Protein AF-A0A0R2L0I2-F1 (afdb_monomer)

pLDDT: mean 95.42, std 6.29, range [49.16, 98.88]

Structure (mmCIF, N/CA/C/O backbone):
data_AF-A0A0R2L0I2-F1
#
_entry.id   AF-A0A0R2L0I2-F1
#
loop_
_atom_site.group_PDB
_atom_site.id
_atom_site.type_symbol
_atom_site.label_atom_id
_atom_site.label_alt_id
_atom_site.label_comp_id
_atom_site.label_asym_id
_atom_site.label_entity_id
_atom_site.label_seq_id
_atom_site.pdbx_PDB_ins_code
_atom_site.Cartn_x
_atom_site.Cartn_y
_atom_site.Cartn_z
_atom_site.occupancy
_atom_site.B_iso_or_equiv
_atom_site.auth_seq_id
_atom_site.auth_comp_id
_atom_site.auth_asym_id
_atom_site.auth_atom_id
_atom_site.pdbx_PDB_model_num
ATOM 1 N N . MET A 1 1 ? -2.459 -14.995 6.634 1.00 93.12 1 MET A N 1
ATOM 2 C CA . MET A 1 1 ? -2.880 -14.394 5.338 1.00 93.12 1 MET A CA 1
ATOM 3 C C . MET A 1 1 ? -2.240 -15.157 4.179 1.00 93.12 1 MET A C 1
ATOM 5 O O . MET A 1 1 ? -1.130 -15.653 4.342 1.00 93.12 1 MET A O 1
ATOM 9 N N . ASP A 1 2 ? -2.901 -15.246 3.022 1.00 97.56 2 ASP A N 1
ATOM 10 C CA . ASP A 1 2 ? -2.367 -15.845 1.788 1.00 97.56 2 ASP A CA 1
ATOM 11 C C . ASP A 1 2 ? -1.425 -14.876 1.051 1.00 97.56 2 ASP A C 1
ATOM 13 O O . ASP A 1 2 ? -1.751 -14.297 0.012 1.00 97.56 2 ASP A O 1
ATOM 17 N N . TRP A 1 3 ? -0.230 -14.683 1.612 1.00 98.00 3 TRP A N 1
ATOM 18 C CA . TRP A 1 3 ? 0.780 -13.776 1.061 1.00 98.00 3 TRP A CA 1
ATOM 19 C C . TRP A 1 3 ? 1.189 -14.125 -0.372 1.00 98.00 3 TRP A C 1
ATOM 21 O O . TRP A 1 3 ? 1.400 -13.232 -1.192 1.00 98.00 3 TRP A O 1
ATOM 31 N N . ALA A 1 4 ? 1.298 -15.420 -0.676 1.00 98.19 4 ALA A N 1
ATOM 32 C CA . ALA A 1 4 ? 1.691 -15.891 -1.998 1.00 98.19 4 ALA A CA 1
ATOM 33 C C . ALA A 1 4 ? 0.597 -15.606 -3.036 1.00 98.19 4 ALA A C 1
ATOM 35 O O . ALA A 1 4 ? 0.904 -15.109 -4.121 1.00 98.19 4 ALA A O 1
ATOM 36 N N . GLY A 1 5 ? -0.670 -15.867 -2.696 1.00 98.50 5 GLY A N 1
ATOM 37 C CA . GLY A 1 5 ? -1.807 -15.544 -3.553 1.00 98.50 5 GLY A CA 1
ATOM 38 C C . GLY A 1 5 ? -1.936 -14.046 -3.807 1.00 98.50 5 GLY A C 1
ATOM 39 O O . GLY A 1 5 ? -2.111 -13.637 -4.956 1.00 98.50 5 GLY A O 1
ATOM 40 N N . MET A 1 6 ? -1.770 -13.219 -2.770 1.00 98.62 6 MET A N 1
ATOM 41 C CA . MET A 1 6 ? -1.819 -11.761 -2.913 1.00 98.62 6 MET A CA 1
ATOM 42 C C 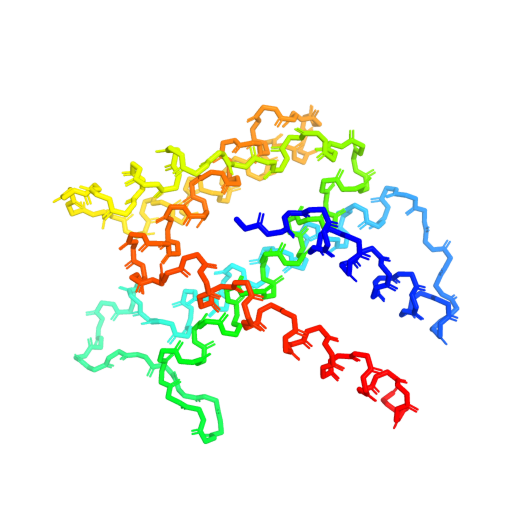. MET A 1 6 ? -0.691 -11.239 -3.812 1.00 98.62 6 MET A C 1
ATOM 44 O O . MET A 1 6 ? -0.958 -10.510 -4.764 1.00 98.62 6 MET A O 1
ATOM 48 N N . LEU A 1 7 ? 0.554 -11.680 -3.586 1.00 98.69 7 LEU A N 1
ATOM 49 C CA . LEU A 1 7 ? 1.699 -11.324 -4.433 1.00 98.69 7 LEU A CA 1
ATOM 50 C C . LEU A 1 7 ? 1.450 -11.696 -5.898 1.00 98.69 7 LEU A C 1
ATOM 52 O O . LEU A 1 7 ? 1.679 -10.898 -6.807 1.00 98.69 7 LEU A O 1
ATOM 56 N N . GLN A 1 8 ? 0.968 -12.917 -6.135 1.00 98.44 8 GLN A N 1
ATOM 57 C CA . GLN A 1 8 ? 0.698 -13.402 -7.481 1.00 98.44 8 GLN A CA 1
ATOM 58 C C . GLN A 1 8 ? -0.401 -12.583 -8.173 1.00 98.44 8 GLN A C 1
ATOM 60 O O . GLN A 1 8 ? -0.310 -12.348 -9.382 1.00 98.44 8 GLN A O 1
ATOM 65 N N . ALA A 1 9 ? -1.416 -12.142 -7.427 1.00 98.19 9 ALA A N 1
ATOM 66 C CA . ALA A 1 9 ? -2.481 -11.284 -7.930 1.00 98.19 9 ALA A CA 1
ATOM 67 C C . ALA A 1 9 ? -1.964 -9.889 -8.326 1.00 98.19 9 ALA A C 1
ATOM 69 O O . ALA A 1 9 ? -2.283 -9.437 -9.427 1.00 98.19 9 ALA A O 1
ATOM 70 N N . SER A 1 10 ? -1.106 -9.260 -7.512 1.00 98.19 10 SER A N 1
ATOM 71 C CA . SER A 1 10 ? -0.457 -7.978 -7.846 1.00 98.19 10 SER A CA 1
ATOM 72 C C . SER A 1 10 ? 0.378 -8.077 -9.122 1.00 98.19 10 SER A C 1
ATOM 74 O O . SER A 1 10 ? 0.252 -7.268 -10.042 1.00 98.19 10 SER A O 1
ATOM 76 N N . VAL A 1 11 ? 1.200 -9.127 -9.229 1.00 98.19 11 VAL A N 1
ATOM 77 C CA . VAL A 1 11 ? 2.064 -9.355 -10.400 1.00 98.19 11 VAL A CA 1
ATOM 78 C C . VAL A 1 11 ? 1.247 -9.611 -11.666 1.00 98.19 11 VAL A C 1
ATOM 80 O O . VAL A 1 11 ? 1.601 -9.125 -12.742 1.00 98.19 11 VAL A O 1
ATOM 83 N N . ASN A 1 12 ? 0.157 -10.374 -11.561 1.00 97.25 12 ASN A N 1
ATOM 84 C CA . ASN A 1 12 ? -0.722 -10.636 -12.698 1.00 97.25 12 ASN A CA 1
ATOM 85 C C . ASN A 1 12 ? -1.439 -9.366 -13.161 1.00 97.25 12 ASN A C 1
ATOM 87 O O . ASN A 1 12 ? -1.505 -9.130 -14.365 1.00 97.25 12 ASN A O 1
ATOM 91 N N . LEU A 1 13 ? -1.927 -8.543 -12.231 1.00 96.00 13 LEU A N 1
ATOM 92 C CA . LEU A 1 13 ? -2.589 -7.285 -12.559 1.00 96.00 13 LEU A CA 1
ATOM 93 C C . LEU A 1 13 ? -1.639 -6.323 -13.291 1.00 96.00 13 LEU A C 1
ATOM 95 O O . LEU A 1 13 ? -1.988 -5.851 -14.373 1.00 96.00 13 LEU A O 1
ATOM 99 N N . ASP A 1 14 ? -0.428 -6.093 -12.768 1.00 96.88 14 ASP A N 1
ATOM 100 C CA . ASP A 1 14 ? 0.583 -5.247 -13.430 1.00 96.88 14 ASP A CA 1
ATOM 101 C C . ASP A 1 14 ? 0.931 -5.773 -14.832 1.00 96.88 14 ASP A C 1
ATOM 103 O O . ASP A 1 14 ? 0.940 -5.013 -15.804 1.00 96.88 14 ASP A O 1
ATOM 107 N N . ARG A 1 15 ? 1.150 -7.089 -14.972 1.00 95.69 15 ARG A N 1
ATOM 108 C CA . ARG A 1 15 ? 1.428 -7.713 -16.275 1.00 95.69 15 ARG A CA 1
ATOM 109 C C . ARG A 1 15 ? 0.289 -7.471 -17.265 1.00 95.69 15 ARG A C 1
ATOM 111 O O . ARG A 1 15 ? 0.548 -7.085 -18.405 1.00 95.69 15 ARG A O 1
ATOM 118 N N . ASP A 1 16 ? -0.952 -7.711 -16.854 1.00 94.44 16 ASP A N 1
ATOM 119 C CA . ASP A 1 16 ? -2.117 -7.607 -17.730 1.00 94.44 16 ASP A CA 1
ATOM 120 C C . ASP A 1 16 ? -2.354 -6.150 -18.174 1.00 94.44 16 ASP A C 1
ATOM 122 O O . ASP A 1 16 ? -2.624 -5.905 -19.353 1.00 94.44 16 ASP A O 1
ATOM 126 N N . ILE A 1 17 ? -2.167 -5.175 -17.273 1.00 93.31 17 ILE A N 1
ATOM 127 C CA . ILE A 1 17 ? -2.206 -3.735 -17.588 1.00 93.31 17 ILE A CA 1
ATOM 128 C C . ILE A 1 17 ? -1.132 -3.385 -18.621 1.00 93.31 17 ILE A C 1
ATOM 130 O O . ILE A 1 17 ? -1.428 -2.759 -19.641 1.00 93.31 17 ILE A O 1
ATOM 134 N N . ARG A 1 18 ? 0.114 -3.816 -18.398 1.00 94.62 18 ARG A N 1
ATOM 135 C CA . ARG A 1 18 ? 1.228 -3.505 -19.305 1.00 94.62 18 ARG A CA 1
ATOM 136 C C . ARG A 1 18 ? 1.027 -4.088 -20.696 1.00 94.62 18 ARG A C 1
ATOM 138 O O . ARG A 1 18 ? 1.266 -3.385 -21.674 1.00 94.62 18 ARG A O 1
ATOM 145 N N . ILE A 1 19 ? 0.534 -5.325 -20.792 1.00 93.44 19 ILE A N 1
ATOM 146 C CA . ILE A 1 19 ? 0.189 -5.950 -22.076 1.00 93.44 19 ILE A CA 1
ATOM 147 C C . ILE A 1 19 ? -0.918 -5.155 -22.774 1.00 93.44 19 ILE A C 1
ATOM 149 O O . ILE A 1 19 ? -0.770 -4.804 -23.943 1.00 93.44 19 ILE A O 1
ATOM 153 N N . LYS A 1 20 ? -2.010 -4.838 -22.066 1.00 91.38 20 LYS A N 1
ATOM 154 C CA . LYS A 1 20 ? -3.156 -4.120 -22.643 1.00 91.38 20 LYS A CA 1
ATOM 155 C C . LYS A 1 20 ? -2.767 -2.739 -23.177 1.00 91.38 20 LYS A C 1
ATOM 157 O O . LYS A 1 20 ? -3.216 -2.355 -24.253 1.00 91.38 20 LYS A O 1
ATOM 162 N N . HIS A 1 21 ? -1.928 -2.011 -22.446 1.00 92.19 21 HIS A N 1
ATOM 163 C CA . HIS A 1 21 ? -1.499 -0.660 -22.812 1.00 92.19 21 HIS A CA 1
ATOM 164 C C . HIS A 1 21 ? -0.198 -0.623 -23.636 1.00 92.19 21 HIS A C 1
ATOM 166 O O . HIS A 1 21 ? 0.309 0.461 -23.913 1.00 92.19 21 HIS A O 1
ATOM 172 N N . ASN A 1 22 ? 0.333 -1.781 -24.055 1.00 94.00 22 ASN A N 1
ATOM 173 C CA . ASN A 1 22 ? 1.587 -1.912 -24.810 1.00 94.00 22 ASN A CA 1
ATOM 174 C C . ASN A 1 22 ? 2.771 -1.156 -24.162 1.00 94.00 22 ASN A C 1
ATOM 176 O O . ASN A 1 22 ? 3.543 -0.460 -24.829 1.00 94.00 22 ASN A O 1
ATOM 180 N N . LEU A 1 23 ? 2.885 -1.271 -22.839 1.00 95.12 23 LEU A N 1
ATOM 181 C CA . LEU A 1 23 ? 3.915 -0.610 -22.043 1.00 95.12 23 LEU A CA 1
ATOM 182 C C . LEU A 1 23 ? 5.200 -1.441 -22.058 1.00 95.12 23 LEU A C 1
ATOM 184 O O . LEU A 1 23 ? 5.219 -2.574 -21.582 1.00 95.12 23 LEU A O 1
ATOM 188 N N . ASN A 1 24 ? 6.282 -0.856 -22.575 1.00 93.62 24 ASN A N 1
ATOM 189 C CA . ASN A 1 24 ? 7.586 -1.512 -22.744 1.00 93.62 24 ASN A CA 1
ATOM 190 C C . ASN A 1 24 ? 8.694 -0.842 -21.908 1.00 93.62 24 ASN A C 1
ATOM 192 O O . ASN A 1 24 ? 9.859 -0.830 -22.301 1.00 93.62 24 ASN A O 1
ATOM 196 N N . ASN A 1 25 ? 8.318 -0.247 -20.773 1.00 95.50 25 ASN A N 1
ATOM 197 C CA . ASN A 1 25 ? 9.223 0.432 -19.845 1.00 95.50 25 ASN A CA 1
ATOM 198 C C . ASN A 1 25 ? 10.304 -0.517 -19.299 1.00 95.50 25 ASN A C 1
ATOM 200 O O . ASN A 1 25 ? 10.064 -1.717 -19.114 1.00 95.50 25 ASN A O 1
ATOM 204 N N . SER A 1 26 ? 11.489 0.027 -19.009 1.00 97.50 26 SER A N 1
ATOM 205 C CA . SER A 1 26 ? 12.589 -0.744 -18.424 1.00 97.50 26 SER A CA 1
ATOM 206 C C . SER A 1 26 ? 12.257 -1.197 -16.995 1.00 97.50 26 SER A C 1
ATOM 208 O O . SER A 1 26 ? 11.375 -0.639 -16.350 1.00 97.50 26 SER A O 1
ATOM 210 N N . LEU A 1 27 ? 12.962 -2.200 -16.454 1.00 96.88 27 LEU A N 1
ATOM 211 C CA . LEU A 1 27 ? 12.747 -2.625 -15.060 1.00 96.88 27 LEU A CA 1
ATOM 212 C C . LEU A 1 27 ? 12.946 -1.468 -14.063 1.00 96.88 27 LEU A C 1
ATOM 214 O O . LEU A 1 27 ? 12.204 -1.376 -13.090 1.00 96.88 27 LEU A O 1
ATOM 218 N N . GLU A 1 28 ? 13.914 -0.589 -14.320 1.00 96.75 28 GLU A N 1
ATOM 219 C CA . GLU A 1 28 ? 14.181 0.584 -13.487 1.00 96.75 28 GLU A CA 1
ATOM 220 C C . GLU A 1 28 ? 12.987 1.547 -13.480 1.00 96.75 28 GLU A C 1
ATOM 222 O O . GLU A 1 28 ? 12.507 1.909 -12.406 1.00 96.75 28 GLU A O 1
ATOM 227 N N . ASP A 1 29 ? 12.437 1.863 -14.656 1.00 97.81 29 ASP A N 1
ATOM 228 C CA . ASP A 1 29 ? 11.238 2.702 -14.778 1.00 97.81 29 ASP A CA 1
ATOM 229 C C . ASP A 1 29 ? 10.054 2.082 -14.027 1.00 97.81 29 ASP A C 1
ATOM 231 O O . ASP A 1 29 ? 9.346 2.765 -13.295 1.00 97.81 29 ASP A O 1
ATOM 235 N N . ARG A 1 30 ? 9.867 0.761 -14.139 1.00 98.00 30 ARG A N 1
ATOM 236 C CA . ARG A 1 30 ? 8.783 0.038 -13.452 1.00 98.00 30 ARG A CA 1
ATOM 237 C C . ARG A 1 30 ? 8.901 0.117 -11.935 1.00 98.00 30 ARG A C 1
ATOM 239 O O . ARG A 1 30 ? 7.891 0.238 -11.247 1.00 98.00 30 ARG A O 1
ATOM 246 N N . ILE A 1 31 ? 10.124 0.028 -11.411 1.00 98.31 31 ILE A N 1
ATOM 247 C CA . ILE A 1 31 ? 10.387 0.183 -9.977 1.00 98.31 31 ILE A CA 1
ATOM 248 C C . ILE A 1 31 ? 10.054 1.614 -9.541 1.00 98.31 31 ILE A C 1
ATOM 250 O O . ILE A 1 31 ? 9.391 1.791 -8.520 1.00 98.31 31 ILE A O 1
ATOM 254 N N . GLN A 1 32 ? 10.459 2.625 -10.315 1.00 98.12 32 GLN A N 1
ATOM 255 C CA . GLN A 1 32 ? 10.146 4.029 -10.028 1.00 98.12 32 GLN A CA 1
ATOM 256 C C . GLN A 1 32 ? 8.638 4.300 -10.052 1.00 98.12 32 GLN A C 1
ATOM 258 O O . GLN A 1 32 ? 8.108 4.876 -9.103 1.00 98.12 32 GLN A O 1
ATOM 263 N N . GLU A 1 33 ? 7.945 3.834 -11.093 1.00 98.25 33 GLU A N 1
ATOM 264 C CA . GLU A 1 33 ? 6.486 3.893 -11.225 1.00 98.25 33 GLU A CA 1
ATOM 265 C C . GLU A 1 33 ? 5.803 3.296 -9.985 1.00 98.25 33 GLU A C 1
ATOM 267 O O . GLU A 1 33 ? 4.968 3.955 -9.370 1.00 98.25 33 GLU A O 1
ATOM 272 N N . ALA A 1 34 ? 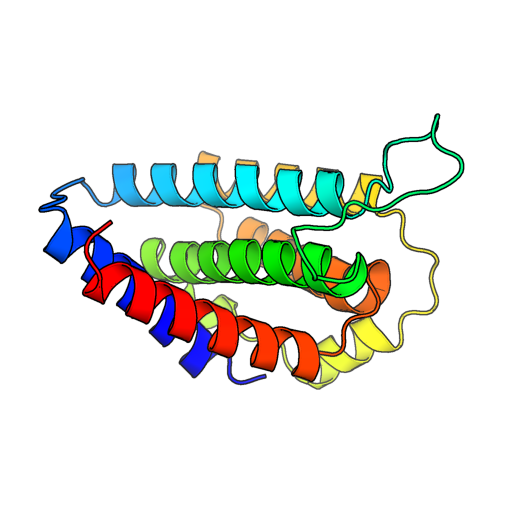6.212 2.097 -9.556 1.00 98.50 34 ALA A N 1
ATOM 273 C CA . ALA A 1 34 ? 5.627 1.423 -8.398 1.00 98.50 34 ALA A CA 1
ATOM 274 C C . ALA A 1 34 ? 5.902 2.146 -7.064 1.00 98.50 34 ALA A C 1
ATOM 276 O O . ALA A 1 34 ? 5.014 2.205 -6.214 1.00 98.50 34 ALA A O 1
ATOM 277 N N . TYR A 1 35 ? 7.090 2.734 -6.871 1.00 98.56 35 TYR A N 1
ATOM 278 C CA . TYR A 1 35 ? 7.373 3.557 -5.686 1.00 98.56 35 TYR A CA 1
ATOM 279 C C . TYR A 1 35 ? 6.529 4.837 -5.657 1.00 98.56 35 TYR A C 1
ATOM 281 O O . TYR A 1 35 ? 6.051 5.213 -4.588 1.00 98.56 35 TYR A O 1
ATOM 289 N N . ILE A 1 36 ? 6.325 5.495 -6.806 1.00 98.44 36 ILE A N 1
ATOM 290 C CA . ILE A 1 36 ? 5.461 6.681 -6.909 1.00 98.44 36 ILE A CA 1
ATOM 291 C C . ILE A 1 36 ? 4.012 6.306 -6.605 1.00 98.44 36 ILE A C 1
ATOM 293 O O . ILE A 1 36 ? 3.369 6.980 -5.804 1.00 98.44 36 ILE A O 1
ATOM 297 N N . SER A 1 37 ? 3.508 5.225 -7.201 1.00 98.50 37 SER A N 1
ATOM 298 C CA . SER A 1 37 ? 2.157 4.741 -6.926 1.00 98.50 37 SER A CA 1
ATOM 299 C C . SER A 1 37 ? 1.973 4.422 -5.444 1.00 98.50 37 SER A C 1
ATOM 301 O O . SER A 1 37 ? 1.039 4.930 -4.833 1.00 98.50 37 SER A O 1
ATOM 303 N N . LEU A 1 38 ? 2.910 3.696 -4.824 1.00 98.75 38 LEU A N 1
ATOM 304 C CA . LEU A 1 38 ? 2.858 3.431 -3.386 1.00 98.75 38 LEU A CA 1
ATOM 305 C C . LEU A 1 38 ? 2.841 4.722 -2.550 1.00 98.75 38 LEU A C 1
ATOM 307 O O . LEU A 1 38 ? 2.110 4.809 -1.564 1.00 98.75 38 LEU A O 1
ATOM 311 N N . ASP A 1 39 ? 3.629 5.731 -2.926 1.00 98.62 39 ASP A N 1
ATOM 312 C CA . ASP A 1 39 ? 3.649 7.022 -2.234 1.00 98.62 39 ASP A CA 1
ATOM 313 C C . ASP A 1 39 ? 2.285 7.723 -2.250 1.00 98.62 39 ASP A C 1
ATOM 315 O O . ASP A 1 39 ? 1.837 8.248 -1.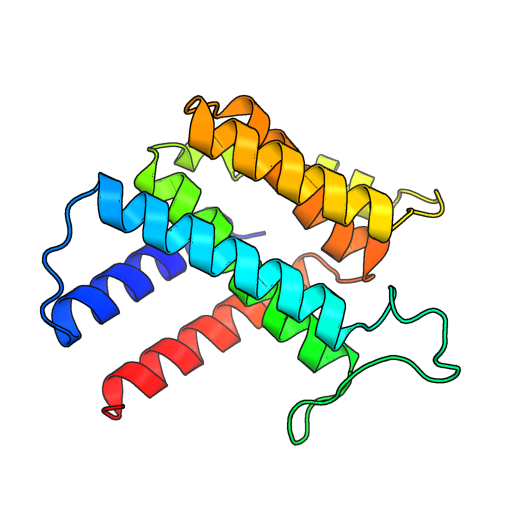223 1.00 98.62 39 ASP A O 1
ATOM 319 N N . VAL A 1 40 ? 1.635 7.705 -3.417 1.00 98.56 40 VAL A N 1
ATOM 320 C CA . VAL A 1 40 ? 0.307 8.283 -3.636 1.00 98.56 40 VAL A CA 1
ATOM 321 C C . VAL A 1 40 ? -0.741 7.529 -2.825 1.00 98.56 40 VAL A C 1
ATOM 323 O O . VAL A 1 40 ? -1.471 8.167 -2.069 1.00 98.56 40 VAL A O 1
ATOM 326 N N . GLU A 1 41 ? -0.762 6.196 -2.878 1.00 98.44 41 GLU A N 1
ATOM 327 C CA . GLU A 1 41 ? -1.743 5.404 -2.124 1.00 98.44 41 GLU A CA 1
ATOM 328 C C . GLU A 1 41 ? -1.581 5.574 -0.608 1.00 98.44 41 GLU A C 1
ATOM 330 O O . GLU A 1 41 ? -2.557 5.730 0.127 1.00 98.44 41 GLU A O 1
ATOM 335 N N . LEU A 1 42 ? -0.342 5.663 -0.108 1.00 98.56 42 LEU A N 1
ATOM 336 C CA . LEU A 1 42 ? -0.091 5.997 1.298 1.00 98.56 42 LEU A CA 1
ATOM 337 C C . LEU A 1 42 ? -0.685 7.361 1.679 1.00 98.56 42 LEU A C 1
ATOM 339 O O . LEU A 1 42 ? -1.244 7.516 2.772 1.00 98.56 42 LEU A O 1
ATOM 343 N N . ALA A 1 43 ? -0.560 8.358 0.801 1.00 98.25 43 ALA A N 1
ATOM 344 C CA . ALA A 1 43 ? -1.152 9.671 1.017 1.00 98.25 43 ALA A CA 1
ATOM 345 C C . ALA A 1 43 ? -2.689 9.625 0.957 1.00 98.25 43 ALA A C 1
ATOM 347 O O . ALA A 1 43 ? -3.336 10.311 1.757 1.00 98.25 43 ALA A O 1
ATOM 348 N N . GLU A 1 44 ? -3.275 8.799 0.088 1.00 98.19 44 GLU A N 1
ATOM 349 C CA . GLU A 1 44 ? -4.726 8.614 0.010 1.00 98.19 44 GLU A CA 1
ATOM 350 C C . GLU A 1 44 ? -5.293 7.946 1.262 1.00 98.19 44 GLU A C 1
ATOM 352 O O . GLU A 1 44 ? -6.285 8.435 1.800 1.00 98.19 44 GLU A O 1
ATOM 357 N N . ILE A 1 45 ? -4.609 6.961 1.855 1.00 98.12 45 ILE A N 1
ATOM 358 C CA . ILE A 1 45 ? -4.998 6.396 3.163 1.00 98.12 45 ILE A CA 1
ATOM 359 C C . ILE A 1 45 ? -5.085 7.501 4.226 1.00 98.12 45 ILE A C 1
ATOM 361 O O . ILE A 1 45 ? -6.086 7.622 4.943 1.00 98.12 45 ILE A O 1
ATOM 365 N N . ALA A 1 46 ? -4.053 8.348 4.321 1.00 97.38 46 ALA A N 1
ATOM 366 C CA . ALA A 1 46 ? -4.024 9.461 5.270 1.00 97.38 46 ALA A CA 1
ATOM 367 C C . ALA A 1 46 ? -5.135 10.482 5.001 1.00 97.38 46 ALA A C 1
ATOM 369 O O . ALA A 1 46 ? -5.761 11.007 5.929 1.00 97.38 46 ALA A O 1
ATOM 370 N N . ASN A 1 47 ? -5.394 10.770 3.729 1.00 97.12 47 ASN A N 1
ATOM 371 C CA . ASN A 1 47 ? -6.407 11.712 3.282 1.00 97.12 47 ASN A CA 1
ATOM 372 C C . ASN A 1 47 ? -7.837 11.192 3.469 1.00 97.12 47 ASN A C 1
ATOM 374 O O . ASN A 1 47 ? -8.722 11.992 3.780 1.00 97.12 47 ASN A O 1
ATOM 378 N N . ALA A 1 48 ? -8.055 9.889 3.305 1.00 96.44 48 ALA A N 1
ATOM 379 C CA . ALA A 1 48 ? -9.326 9.216 3.513 1.00 96.44 48 ALA A CA 1
ATOM 380 C C . ALA A 1 48 ? -9.649 9.106 5.005 1.00 96.44 48 ALA A C 1
ATOM 382 O O . ALA A 1 48 ? -10.765 9.416 5.413 1.00 96.44 48 ALA A O 1
ATOM 383 N N . ALA A 1 49 ? -8.671 8.750 5.841 1.00 95.94 49 ALA A N 1
ATOM 384 C CA . ALA A 1 49 ? -8.866 8.636 7.286 1.00 95.94 49 ALA A CA 1
ATOM 385 C C . ALA A 1 49 ? -8.872 10.000 8.000 1.00 95.94 49 ALA A C 1
ATOM 387 O O . ALA A 1 49 ? -9.443 10.149 9.080 1.00 95.94 49 ALA A O 1
ATOM 388 N N . GLU A 1 50 ? -8.240 11.011 7.401 1.00 96.06 50 GLU A N 1
ATOM 389 C CA . GLU A 1 50 ? -8.143 12.385 7.902 1.00 96.06 50 GLU A CA 1
ATOM 390 C C . GLU A 1 50 ? -7.526 12.522 9.309 1.00 96.06 50 GLU A C 1
ATOM 392 O O . GLU A 1 50 ? -7.730 13.546 9.967 1.00 96.06 50 GLU A O 1
ATOM 397 N N . TRP A 1 51 ? -6.733 11.548 9.784 1.00 93.94 51 TRP A N 1
ATOM 398 C CA . TRP A 1 51 ? -6.160 11.589 11.143 1.00 93.94 51 TRP A CA 1
ATOM 399 C C . TRP A 1 51 ? -5.228 12.788 11.369 1.00 93.94 51 TRP A C 1
ATOM 401 O O . TRP A 1 51 ? -5.110 13.272 12.495 1.00 93.94 51 TRP A O 1
ATOM 411 N N . PHE A 1 52 ? -4.599 13.296 10.305 1.00 93.12 52 PHE A N 1
ATOM 412 C CA . PHE A 1 52 ? -3.693 14.445 10.357 1.00 93.12 52 PHE A CA 1
ATOM 413 C C . PHE A 1 52 ? -4.417 15.801 10.318 1.00 93.12 52 PHE A C 1
ATOM 415 O O . PHE A 1 52 ? -3.804 16.835 10.585 1.00 93.12 52 PHE A O 1
ATOM 422 N N . LYS A 1 53 ? -5.716 15.838 9.982 1.00 93.19 53 LYS A N 1
ATOM 423 C CA . LYS A 1 53 ? -6.483 17.087 9.844 1.00 93.19 53 LYS A CA 1
ATOM 424 C C . LYS A 1 53 ? -6.925 17.579 11.221 1.00 93.19 53 LYS A C 1
ATOM 426 O O . LYS A 1 53 ? -8.087 17.459 11.609 1.00 93.19 53 LYS A O 1
ATOM 431 N N . VAL A 1 54 ? -5.975 18.138 11.971 1.00 90.50 54 VAL A N 1
ATOM 432 C CA . VAL A 1 54 ? -6.159 18.585 13.366 1.00 90.50 54 VAL A CA 1
ATOM 433 C C . VAL A 1 54 ? -7.234 19.661 13.540 1.00 90.50 54 VAL A C 1
ATOM 435 O O . VAL A 1 54 ? -7.788 19.794 14.624 1.00 90.50 54 VAL A O 1
ATOM 438 N N . TRP A 1 55 ? -7.582 20.374 12.469 1.00 91.88 55 TRP A N 1
ATOM 439 C CA . TRP A 1 55 ? -8.620 21.409 12.440 1.00 91.88 55 TRP A CA 1
ATOM 440 C C . TRP A 1 55 ? -10.047 20.876 12.212 1.00 91.88 55 TRP A C 1
ATOM 442 O O . TRP A 1 55 ? -10.990 21.664 12.201 1.00 91.88 55 TRP A O 1
ATOM 452 N N . LYS A 1 56 ? -10.236 19.566 12.000 1.00 89.12 56 LYS A N 1
ATOM 453 C CA . LYS A 1 56 ? -11.559 18.954 11.802 1.00 89.12 56 LYS A CA 1
ATOM 454 C C . LYS A 1 56 ? -12.067 18.254 13.061 1.00 89.12 56 LYS A C 1
ATOM 456 O O . LYS A 1 56 ? -11.359 17.430 13.639 1.00 89.12 56 LYS A O 1
ATOM 461 N N . THR A 1 57 ? -13.332 18.508 13.404 1.00 82.56 57 THR A N 1
ATOM 462 C CA . THR A 1 57 ? -14.060 17.817 14.485 1.00 82.56 57 THR A CA 1
ATOM 463 C C . THR A 1 57 ? -14.542 16.425 14.065 1.00 82.56 57 THR A C 1
ATOM 465 O O . THR A 1 57 ? -14.385 15.474 14.820 1.00 82.56 57 THR A O 1
ATOM 468 N N . HIS A 1 58 ? -15.082 16.290 12.849 1.00 87.44 58 HIS A N 1
ATOM 469 C CA . HIS A 1 58 ? -15.464 15.005 12.255 1.00 87.44 58 HIS A CA 1
ATOM 470 C C . HIS A 1 58 ? -14.482 14.665 11.141 1.00 87.44 58 HIS A C 1
ATOM 472 O O . HIS A 1 58 ? -14.247 15.480 10.245 1.00 87.44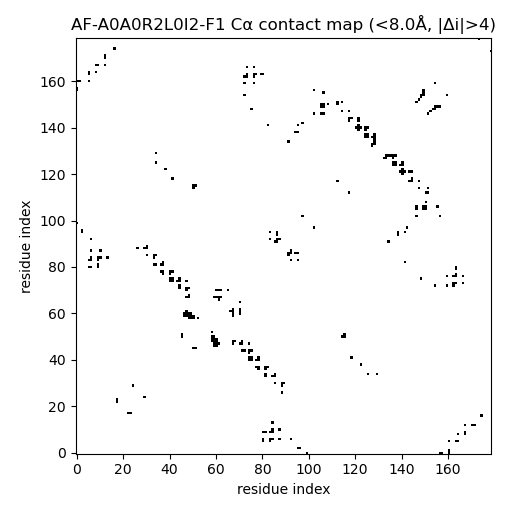 58 HIS A O 1
ATOM 478 N N . ARG A 1 59 ? -13.891 13.477 11.228 1.00 89.75 59 ARG A N 1
ATOM 479 C CA . ARG A 1 59 ? -12.838 13.007 10.330 1.00 89.75 59 ARG A CA 1
ATOM 480 C C . ARG A 1 59 ? -13.331 11.819 9.527 1.00 89.75 59 ARG A C 1
ATOM 482 O O . ARG A 1 59 ? -14.135 11.029 10.021 1.00 89.75 59 ARG A O 1
ATOM 489 N N . GLY A 1 60 ? -12.806 11.704 8.317 1.00 90.06 60 GLY A N 1
ATOM 490 C CA . GLY A 1 60 ? -13.070 10.584 7.434 1.00 90.06 60 GLY A CA 1
ATOM 491 C C . GLY A 1 60 ? -13.803 11.015 6.176 1.00 90.06 60 GLY A C 1
ATOM 492 O O . GLY A 1 60 ? -14.858 11.648 6.246 1.00 90.06 60 GLY A O 1
ATOM 493 N N . LYS A 1 61 ? -13.257 10.647 5.022 1.00 90.69 61 LYS A N 1
ATOM 494 C CA . LYS A 1 61 ? -13.937 10.772 3.735 1.00 90.69 61 LYS A CA 1
ATOM 495 C C . LYS A 1 61 ? -14.717 9.504 3.429 1.00 90.69 61 LYS A C 1
ATOM 497 O O . LYS A 1 61 ? -14.361 8.416 3.871 1.00 90.69 61 LYS A O 1
ATOM 502 N N . ARG A 1 62 ? -15.784 9.676 2.660 1.00 90.62 62 ARG A N 1
ATOM 503 C CA . ARG A 1 62 ? -16.522 8.589 2.025 1.00 90.62 62 ARG A CA 1
ATOM 504 C C . ARG A 1 62 ? -16.298 8.686 0.527 1.00 90.62 62 ARG A C 1
ATOM 506 O O . ARG A 1 62 ? -16.319 9.801 0.003 1.00 90.62 62 ARG A O 1
ATOM 513 N N . ASP A 1 63 ? -16.111 7.548 -0.118 1.00 87.31 63 ASP A N 1
ATOM 514 C CA . ASP A 1 63 ? -16.158 7.432 -1.570 1.00 87.31 63 ASP A CA 1
ATOM 515 C C . ASP A 1 63 ? -17.476 6.770 -1.993 1.00 87.31 63 ASP A C 1
ATOM 517 O O . ASP A 1 63 ? -17.768 5.635 -1.611 1.00 87.31 63 ASP A O 1
ATOM 521 N N . GLY A 1 64 ? -18.306 7.512 -2.728 1.00 90.31 64 GLY A N 1
ATOM 522 C CA . GLY A 1 64 ? -19.653 7.086 -3.110 1.00 90.31 6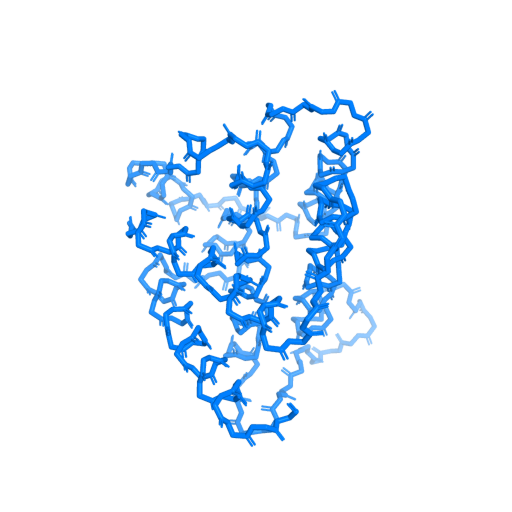4 GLY A CA 1
ATOM 523 C C . GLY A 1 64 ? -20.478 6.579 -1.921 1.00 90.31 64 GLY A C 1
ATOM 524 O O . GLY A 1 64 ? -20.672 7.285 -0.928 1.00 90.31 64 GLY A O 1
ATOM 525 N N . ASP A 1 65 ? -20.946 5.335 -2.034 1.00 91.62 65 ASP A N 1
ATOM 526 C CA . ASP A 1 65 ? -21.779 4.663 -1.030 1.00 91.62 65 ASP A CA 1
ATOM 527 C C . ASP A 1 65 ? -20.970 3.982 0.091 1.00 91.62 65 ASP A C 1
ATOM 529 O O . ASP A 1 65 ? -21.546 3.421 1.028 1.00 91.62 65 ASP A O 1
ATOM 533 N N . LEU A 1 66 ? -19.635 4.016 0.027 1.00 93.12 66 LEU A N 1
ATOM 534 C CA . LEU A 1 66 ? -18.783 3.371 1.019 1.00 93.12 66 LEU A CA 1
ATOM 535 C C . LEU A 1 66 ? -18.788 4.135 2.346 1.00 93.12 66 LEU A C 1
ATOM 537 O O . LEU A 1 66 ? -18.762 5.368 2.417 1.00 93.12 66 LEU A O 1
ATOM 541 N N . SER A 1 67 ? -18.747 3.386 3.448 1.00 95.75 67 SER A N 1
ATOM 542 C CA . SER A 1 67 ? -18.425 3.969 4.751 1.00 95.75 67 SER A CA 1
ATOM 543 C C . SER A 1 67 ? -16.991 4.515 4.767 1.00 95.75 67 SER A C 1
ATOM 545 O O . SER A 1 67 ? -16.150 4.131 3.952 1.00 95.75 67 SER A O 1
ATOM 547 N N . VAL A 1 68 ? -16.673 5.371 5.745 1.00 95.50 68 VAL A N 1
ATOM 548 C CA . VAL A 1 68 ? -15.297 5.867 5.946 1.00 95.50 68 VAL A CA 1
ATOM 549 C C . VAL A 1 68 ? -14.322 4.703 6.113 1.00 95.50 68 VAL A C 1
ATOM 551 O O . VAL A 1 68 ? -13.268 4.687 5.490 1.00 95.50 68 VAL A O 1
ATOM 554 N N . ARG A 1 69 ? -14.692 3.698 6.917 1.00 97.00 69 ARG A N 1
ATOM 555 C CA . ARG A 1 69 ? -13.863 2.510 7.143 1.00 97.00 69 ARG A CA 1
ATOM 556 C C . ARG A 1 69 ? -13.602 1.753 5.842 1.00 97.00 69 ARG A C 1
ATOM 558 O O . ARG A 1 69 ? -12.464 1.424 5.559 1.00 97.00 69 ARG A O 1
ATOM 565 N N . GLN A 1 70 ? -14.629 1.521 5.030 1.00 97.44 70 GLN A N 1
ATOM 566 C CA . GLN A 1 70 ? -14.456 0.847 3.738 1.00 97.44 70 GLN A CA 1
ATOM 567 C C . GLN A 1 70 ? -13.626 1.680 2.756 1.00 97.44 70 GLN A C 1
ATOM 569 O O . GLN A 1 70 ? -12.797 1.126 2.049 1.00 97.44 70 GLN A O 1
ATOM 574 N N . THR A 1 71 ? -13.807 3.003 2.749 1.00 97.44 71 THR A N 1
ATOM 575 C CA . THR A 1 71 ? -13.013 3.915 1.911 1.00 97.44 71 THR A CA 1
ATOM 576 C C . THR A 1 71 ? -11.533 3.820 2.284 1.00 97.44 71 THR A C 1
ATOM 578 O O . THR A 1 71 ? -10.694 3.570 1.431 1.00 97.44 71 THR A O 1
ATOM 581 N N . VAL A 1 72 ? -11.209 3.919 3.576 1.00 98.31 72 VAL A N 1
ATOM 582 C CA . VAL A 1 72 ? -9.826 3.799 4.061 1.00 98.31 72 VAL A CA 1
ATOM 583 C C . VAL A 1 72 ? -9.252 2.404 3.801 1.00 98.31 72 VAL A C 1
ATOM 585 O O . VAL A 1 72 ? -8.082 2.299 3.449 1.00 98.31 72 VAL A O 1
ATOM 588 N N . LEU A 1 73 ? -10.042 1.338 3.973 1.00 98.56 73 LEU A N 1
ATOM 589 C CA . LEU A 1 73 ? -9.599 -0.030 3.692 1.00 98.56 73 LEU A CA 1
ATOM 590 C C . LEU A 1 73 ? -9.283 -0.224 2.207 1.00 98.56 73 LEU A C 1
ATOM 592 O O . LEU A 1 73 ? -8.289 -0.865 1.884 1.00 98.56 73 LEU A O 1
ATOM 596 N N . ASN A 1 74 ? -10.084 0.366 1.319 1.00 97.38 74 ASN A N 1
ATOM 597 C CA . ASN A 1 74 ? -9.831 0.337 -0.115 1.00 97.38 74 ASN A CA 1
ATOM 598 C C . ASN A 1 74 ? -8.476 0.964 -0.459 1.00 97.38 74 ASN A C 1
ATOM 600 O O . ASN A 1 74 ? -7.712 0.332 -1.185 1.00 97.38 74 ASN A O 1
ATOM 604 N N . GLU A 1 75 ? -8.155 2.147 0.069 1.00 98.19 75 GLU A N 1
ATOM 605 C CA . GLU A 1 75 ? -6.837 2.761 -0.187 1.00 98.19 75 GLU A CA 1
ATOM 606 C C . GLU A 1 75 ? -5.711 1.969 0.483 1.00 98.19 75 GLU A C 1
ATOM 608 O O . GLU A 1 75 ? -4.609 1.846 -0.048 1.00 98.19 75 GLU A O 1
ATOM 613 N N . PHE A 1 76 ? -5.993 1.361 1.641 1.00 98.75 76 PHE A N 1
ATOM 614 C CA . PHE A 1 76 ? -5.026 0.514 2.329 1.00 98.75 76 PHE A CA 1
ATOM 615 C C . PHE A 1 76 ? -4.620 -0.686 1.473 1.00 98.75 76 PHE A C 1
ATOM 617 O O . PHE A 1 76 ? -3.428 -0.954 1.337 1.00 98.75 76 PHE A O 1
ATOM 624 N N . VAL A 1 77 ? -5.580 -1.383 0.860 1.00 98.62 77 VAL A N 1
ATOM 625 C CA . VAL A 1 77 ? -5.263 -2.553 0.030 1.00 98.62 77 VAL A CA 1
ATOM 626 C C . VAL A 1 77 ? -4.652 -2.192 -1.330 1.00 98.62 77 VAL A C 1
ATOM 628 O O . VAL A 1 77 ? -3.926 -3.020 -1.874 1.00 98.62 77 VAL A O 1
ATOM 631 N N . ASP A 1 78 ? -4.851 -0.971 -1.844 1.00 98.31 78 ASP A N 1
ATOM 632 C CA . ASP A 1 78 ? -4.104 -0.480 -3.019 1.00 98.31 78 ASP A CA 1
ATOM 633 C C . ASP A 1 78 ? -2.629 -0.246 -2.677 1.00 98.31 78 ASP A C 1
ATOM 635 O O . ASP A 1 78 ? -1.740 -0.712 -3.390 1.00 98.31 78 ASP A O 1
ATOM 639 N N . ALA A 1 79 ? -2.335 0.375 -1.530 1.00 98.69 79 ALA A N 1
ATOM 640 C CA . ALA A 1 79 ? -0.956 0.459 -1.054 1.00 98.69 79 ALA A CA 1
ATOM 641 C C . ALA A 1 79 ? -0.357 -0.939 -0.802 1.00 98.69 79 ALA A C 1
ATOM 643 O O . ALA A 1 79 ? 0.804 -1.176 -1.140 1.00 98.69 79 ALA A O 1
ATOM 644 N N . THR A 1 80 ? -1.132 -1.890 -0.258 1.00 98.81 80 THR A N 1
ATOM 645 C CA . THR A 1 80 ? -0.700 -3.293 -0.125 1.00 98.81 80 THR A CA 1
ATOM 646 C C . THR A 1 80 ? -0.294 -3.893 -1.475 1.00 98.81 80 THR A C 1
ATOM 648 O O . THR A 1 80 ? 0.753 -4.537 -1.546 1.00 98.81 80 THR A O 1
ATOM 651 N N . ASP A 1 81 ? -1.068 -3.661 -2.539 1.00 98.62 81 ASP A N 1
ATOM 652 C CA . ASP A 1 81 ? -0.759 -4.138 -3.894 1.00 98.62 81 ASP A CA 1
ATOM 653 C C . ASP A 1 81 ? 0.597 -3.624 -4.386 1.00 98.62 81 ASP A C 1
ATOM 655 O O . ASP A 1 81 ? 1.438 -4.408 -4.833 1.00 98.62 81 ASP A O 1
ATOM 659 N N . PHE A 1 82 ? 0.874 -2.330 -4.203 1.00 98.69 82 PHE A N 1
ATOM 660 C CA . PHE A 1 82 ? 2.155 -1.755 -4.613 1.00 98.69 82 PHE A CA 1
ATOM 661 C C . PHE A 1 82 ? 3.337 -2.191 -3.742 1.00 98.69 82 PHE A C 1
ATOM 663 O O . PHE A 1 82 ? 4.436 -2.361 -4.273 1.00 98.69 82 PHE A O 1
ATOM 670 N N . PHE A 1 83 ? 3.144 -2.443 -2.442 1.00 98.81 83 PHE A N 1
ATOM 671 C CA . PHE A 1 83 ? 4.175 -3.091 -1.621 1.00 98.81 83 PHE A CA 1
ATOM 672 C C . PHE A 1 83 ? 4.560 -4.457 -2.208 1.00 98.81 83 PHE A C 1
ATOM 674 O O . PHE A 1 83 ? 5.739 -4.728 -2.445 1.00 98.81 83 PHE A O 1
ATOM 681 N N . LEU A 1 84 ? 3.568 -5.298 -2.506 1.00 98.88 84 LEU A N 1
ATOM 682 C CA . LEU A 1 84 ? 3.788 -6.632 -3.066 1.00 98.88 84 LEU A CA 1
ATOM 683 C C . LEU A 1 84 ? 4.415 -6.572 -4.466 1.00 98.88 84 LEU A C 1
ATOM 685 O O . LEU A 1 84 ? 5.365 -7.306 -4.752 1.00 98.88 84 LEU A O 1
ATOM 689 N N . LEU A 1 85 ? 3.951 -5.660 -5.323 1.00 98.69 85 LEU A N 1
ATOM 690 C CA . LEU A 1 85 ? 4.545 -5.438 -6.639 1.00 98.69 85 LEU A CA 1
ATOM 691 C C . LEU A 1 85 ? 6.016 -5.014 -6.523 1.00 98.69 85 LEU A C 1
ATOM 693 O O . LEU A 1 85 ? 6.861 -5.569 -7.228 1.00 98.69 85 LEU A O 1
ATOM 697 N N . LEU A 1 86 ? 6.346 -4.094 -5.610 1.00 98.75 86 LEU A N 1
ATOM 698 C CA . LEU A 1 86 ? 7.728 -3.681 -5.353 1.00 98.75 86 LEU A CA 1
ATOM 699 C C . LEU A 1 86 ? 8.598 -4.843 -4.881 1.00 98.75 86 LEU A C 1
ATOM 701 O O . LEU A 1 86 ? 9.727 -4.971 -5.364 1.00 98.75 86 LEU A O 1
ATOM 705 N N . ALA A 1 87 ? 8.089 -5.706 -3.996 1.00 98.69 87 ALA A N 1
ATOM 706 C CA . ALA A 1 87 ? 8.814 -6.909 -3.607 1.00 98.69 87 ALA A CA 1
ATOM 707 C C . ALA A 1 87 ? 9.147 -7.774 -4.827 1.00 98.69 87 ALA A C 1
ATOM 709 O O . ALA A 1 87 ? 10.292 -8.195 -4.979 1.00 98.69 87 ALA A O 1
ATOM 710 N N . ASN A 1 88 ? 8.195 -7.975 -5.740 1.00 98.69 88 ASN A N 1
ATOM 711 C CA . ASN A 1 88 ? 8.442 -8.748 -6.952 1.00 98.69 88 ASN A CA 1
ATOM 712 C C . ASN A 1 88 ? 9.453 -8.093 -7.892 1.00 98.69 88 ASN A C 1
ATOM 714 O O . ASN A 1 88 ? 10.396 -8.754 -8.330 1.00 98.69 88 ASN A O 1
ATOM 718 N N . LEU A 1 89 ? 9.295 -6.800 -8.175 1.00 98.44 89 LEU A N 1
ATOM 719 C CA . LEU A 1 89 ? 10.195 -6.074 -9.072 1.00 98.44 89 LEU A CA 1
ATOM 720 C C . LEU A 1 89 ? 11.646 -6.062 -8.564 1.00 98.44 89 LEU A C 1
ATOM 722 O O . LEU A 1 89 ? 12.570 -6.127 -9.371 1.00 98.44 89 LEU A O 1
ATOM 726 N N . ASN A 1 90 ? 11.844 -6.052 -7.243 1.00 98.19 90 ASN A N 1
ATOM 727 C CA . ASN A 1 90 ? 13.166 -6.060 -6.610 1.00 98.19 90 ASN A CA 1
ATOM 728 C C . ASN A 1 90 ? 13.660 -7.465 -6.201 1.00 98.19 90 ASN A C 1
ATOM 730 O O . ASN A 1 90 ? 14.711 -7.583 -5.575 1.00 98.19 90 ASN A O 1
ATOM 734 N N . GLN A 1 91 ? 12.938 -8.539 -6.551 1.00 97.88 91 GLN A N 1
ATOM 735 C CA . GLN A 1 91 ? 13.269 -9.931 -6.186 1.00 97.88 91 GLN A CA 1
ATOM 736 C C . GLN A 1 91 ? 13.281 -10.209 -4.665 1.00 97.88 91 GLN A C 1
ATOM 738 O O . GLN A 1 91 ? 13.994 -11.077 -4.158 1.00 97.88 91 GLN A O 1
ATOM 743 N N . TRP A 1 92 ? 12.439 -9.503 -3.920 1.00 98.38 92 TRP A N 1
ATOM 744 C CA . TRP A 1 92 ? 12.271 -9.579 -2.466 1.00 98.38 92 TRP A CA 1
ATOM 745 C C . TRP A 1 92 ? 11.055 -10.411 -2.031 1.00 98.38 92 TRP A C 1
ATOM 747 O O . TRP A 1 92 ? 10.586 -10.288 -0.905 1.00 98.38 92 TRP A O 1
ATOM 757 N N . ASN A 1 93 ? 10.553 -11.302 -2.889 1.00 97.69 93 ASN A N 1
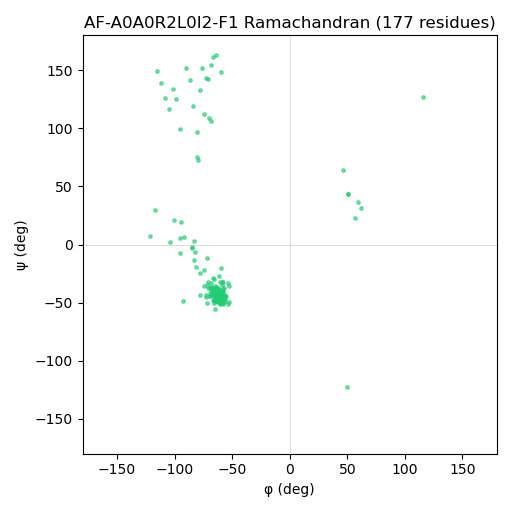ATOM 758 C CA . ASN A 1 93 ? 9.343 -12.105 -2.638 1.00 97.69 93 ASN A CA 1
ATOM 759 C C . ASN A 1 93 ? 9.368 -12.895 -1.323 1.00 97.69 93 ASN A C 1
ATOM 761 O O . ASN A 1 93 ? 8.342 -13.068 -0.683 1.00 97.69 93 ASN A O 1
ATOM 765 N N . HIS A 1 94 ? 10.538 -13.365 -0.893 1.00 96.06 94 HIS A N 1
ATOM 766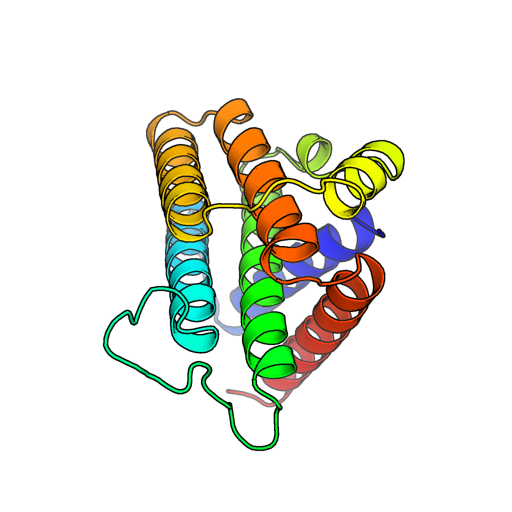 C CA . HIS A 1 94 ? 10.697 -14.114 0.357 1.00 96.06 94 HIS A CA 1
ATOM 767 C C . HIS A 1 94 ? 10.550 -13.244 1.619 1.00 96.06 94 HIS A C 1
ATOM 769 O O . HIS A 1 94 ? 10.460 -13.780 2.718 1.00 96.06 94 HIS A O 1
ATOM 775 N N . LEU A 1 95 ? 10.532 -11.916 1.471 1.00 97.25 95 LEU A N 1
ATOM 776 C CA . LEU A 1 95 ? 10.506 -10.953 2.570 1.00 97.25 95 LEU A CA 1
ATOM 777 C C . LEU A 1 95 ? 9.097 -10.464 2.938 1.00 97.25 95 LEU A C 1
ATOM 779 O O . LEU A 1 95 ? 8.947 -9.742 3.919 1.00 97.25 95 LEU A O 1
ATOM 783 N N . ILE A 1 96 ? 8.067 -10.821 2.164 1.00 97.81 96 ILE A N 1
ATOM 784 C CA . ILE A 1 96 ? 6.696 -10.329 2.395 1.00 97.81 96 ILE A CA 1
ATOM 785 C C . ILE A 1 96 ? 5.953 -11.108 3.486 1.00 97.81 96 ILE A C 1
ATOM 787 O O . ILE A 1 96 ? 4.946 -10.629 4.003 1.00 97.81 96 ILE A O 1
ATOM 791 N N . VAL A 1 97 ? 6.410 -12.322 3.804 1.00 98.06 97 VAL A N 1
ATOM 792 C CA . VAL A 1 97 ? 5.694 -13.232 4.701 1.00 98.06 97 VAL A CA 1
ATOM 793 C C . VAL A 1 97 ? 5.833 -12.747 6.138 1.00 98.06 97 VAL A C 1
ATOM 795 O O . VAL A 1 97 ? 6.906 -12.822 6.731 1.00 98.06 97 VAL A O 1
ATOM 798 N N . ILE A 1 98 ? 4.715 -12.308 6.711 1.00 98.19 98 ILE A N 1
ATOM 799 C CA . ILE A 1 98 ? 4.577 -12.042 8.143 1.00 98.19 98 ILE A CA 1
ATOM 800 C C . ILE A 1 98 ? 3.894 -13.262 8.763 1.00 98.19 98 ILE A C 1
ATOM 802 O O . ILE A 1 98 ? 2.839 -13.687 8.282 1.00 98.19 98 ILE A O 1
ATOM 806 N N . SER A 1 99 ? 4.515 -13.852 9.787 1.00 97.38 99 SER A N 1
ATOM 807 C CA . SER A 1 99 ? 3.967 -15.021 10.478 1.00 97.38 99 SER A CA 1
ATOM 808 C C . SER A 1 99 ? 2.704 -14.664 11.258 1.00 97.38 99 SER A C 1
ATOM 810 O O . SER A 1 99 ? 2.549 -13.531 11.714 1.00 97.38 99 SER A O 1
ATOM 812 N N . ASP A 1 100 ? 1.832 -15.649 11.477 1.00 96.56 100 ASP A N 1
ATOM 813 C CA . ASP A 1 100 ? 0.617 -15.449 12.276 1.00 96.56 100 ASP A CA 1
ATOM 814 C C . ASP A 1 100 ? 0.950 -14.981 13.706 1.00 96.56 100 ASP A C 1
ATOM 816 O O . ASP A 1 100 ? 0.283 -14.096 14.229 1.00 96.56 100 ASP A O 1
ATOM 820 N N . GLU A 1 101 ? 2.056 -15.458 14.294 1.00 97.44 101 GLU A N 1
ATOM 821 C CA . GLU A 1 101 ? 2.545 -14.982 15.598 1.00 97.44 101 GLU A CA 1
ATOM 822 C C . GLU A 1 101 ? 2.861 -13.474 15.590 1.00 97.44 101 GLU A C 1
ATOM 824 O O . GLU A 1 101 ? 2.571 -12.760 16.550 1.00 97.44 101 GLU A O 1
ATOM 829 N N . GLU A 1 102 ? 3.465 -12.966 14.514 1.00 97.81 102 GLU A N 1
ATOM 830 C CA . GLU A 1 102 ? 3.788 -11.544 14.397 1.00 97.81 102 GLU A CA 1
ATOM 831 C C . GLU A 1 102 ? 2.532 -10.702 14.113 1.00 97.81 102 GLU A C 1
ATOM 833 O O . GLU A 1 102 ? 2.379 -9.613 14.671 1.00 97.81 102 GLU A O 1
ATOM 838 N N . LEU A 1 103 ? 1.581 -11.227 13.330 1.00 97.75 103 LEU A N 1
ATOM 839 C CA . LEU A 1 103 ? 0.267 -10.601 13.143 1.00 97.75 103 LEU A CA 1
ATOM 840 C C . LEU A 1 103 ? -0.509 -10.511 14.468 1.00 97.75 103 LEU A C 1
ATOM 842 O O . LEU A 1 103 ? -1.080 -9.461 14.781 1.00 97.75 103 LEU A O 1
ATOM 846 N N . ASP A 1 104 ? -0.466 -11.561 15.290 1.00 97.19 104 ASP A N 1
ATOM 847 C CA . ASP A 1 104 ? -1.055 -11.573 16.630 1.00 97.19 104 ASP A CA 1
ATOM 848 C C . ASP A 1 104 ? -0.380 -10.555 17.557 1.00 97.19 104 ASP A C 1
ATOM 850 O O . ASP A 1 104 ? -1.059 -9.863 18.324 1.00 97.19 104 ASP A O 1
ATOM 854 N N . LYS A 1 105 ? 0.945 -10.376 17.462 1.00 97.50 105 LYS A N 1
ATOM 855 C CA . LYS A 1 105 ? 1.659 -9.303 18.182 1.00 97.50 105 LYS A CA 1
ATOM 856 C C . LYS A 1 105 ? 1.208 -7.914 17.749 1.00 97.50 105 LYS A C 1
ATOM 858 O O . LYS A 1 105 ? 1.079 -7.037 18.598 1.00 97.50 105 LYS A O 1
ATOM 863 N N . PHE A 1 106 ? 0.949 -7.687 16.461 1.00 97.25 106 PHE A N 1
ATOM 864 C CA . PHE A 1 106 ? 0.416 -6.399 16.004 1.00 97.25 106 PHE A CA 1
ATOM 865 C C . PHE A 1 106 ? -0.974 -6.137 16.578 1.00 97.25 106 PHE A C 1
ATOM 867 O O . PHE A 1 106 ? -1.216 -5.056 17.111 1.00 97.25 106 PHE A O 1
ATOM 874 N N . LYS A 1 107 ? -1.862 -7.133 16.515 1.00 94.81 107 LYS A N 1
ATOM 875 C CA . LYS A 1 107 ? -3.240 -7.043 17.012 1.00 94.81 107 LYS A CA 1
ATOM 876 C C . LYS A 1 107 ? -3.313 -6.850 18.528 1.00 94.81 107 LYS A C 1
ATOM 878 O O . LYS A 1 107 ? -4.161 -6.109 19.014 1.00 94.81 107 LYS A O 1
ATOM 883 N N . SER A 1 108 ? -2.440 -7.527 19.271 1.00 94.69 108 SER A N 1
ATOM 884 C CA . SER A 1 108 ? -2.407 -7.489 20.739 1.00 94.69 108 SER A CA 1
ATOM 885 C C . SER A 1 108 ? -1.668 -6.274 21.316 1.00 94.69 108 SER A C 1
ATOM 887 O O . SER A 1 108 ? -1.690 -6.065 22.530 1.00 94.69 108 SER A O 1
ATOM 889 N N . ASP A 1 109 ? -1.026 -5.455 20.477 1.00 92.81 109 ASP A N 1
ATOM 890 C CA . ASP A 1 109 ? -0.291 -4.275 20.923 1.00 92.81 109 ASP A CA 1
ATOM 891 C C . ASP A 1 109 ? -1.231 -3.184 21.461 1.00 92.81 109 ASP A C 1
ATOM 893 O O . ASP A 1 109 ? -1.901 -2.463 20.717 1.00 92.81 109 ASP A O 1
ATOM 897 N N . SER A 1 110 ? -1.239 -3.036 22.786 1.00 91.19 110 SER A N 1
ATOM 898 C CA . SER A 1 110 ? -2.088 -2.093 23.516 1.00 91.19 110 SER A CA 1
ATOM 899 C C . SER A 1 110 ? -1.536 -0.665 23.580 1.00 91.19 110 SER A C 1
ATOM 901 O O . SER A 1 110 ? -2.105 0.179 24.274 1.00 91.19 110 SER A O 1
ATOM 903 N N . ARG A 1 111 ? -0.397 -0.372 22.939 1.00 92.44 111 ARG A N 1
ATOM 904 C CA . ARG A 1 111 ? 0.161 0.987 22.919 1.00 92.44 111 ARG A CA 1
ATOM 905 C C . ARG A 1 111 ? -0.692 1.898 22.041 1.00 92.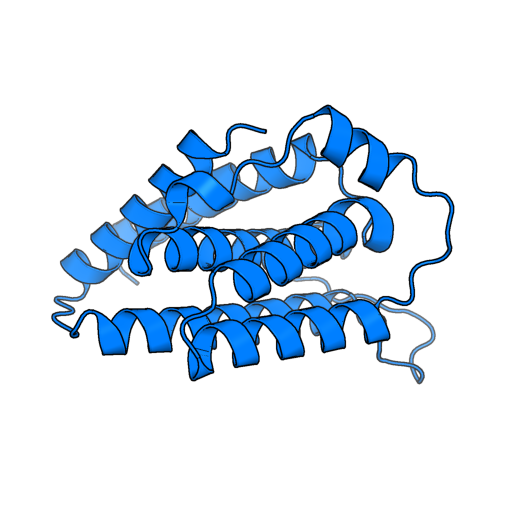44 111 ARG A C 1
ATOM 907 O O . ARG A 1 111 ? -1.126 1.516 20.959 1.00 92.44 111 ARG A O 1
ATOM 914 N N . ASN A 1 112 ? -0.843 3.151 22.462 1.00 89.81 112 ASN A N 1
ATOM 915 C CA . ASN A 1 112 ? -1.396 4.186 21.594 1.00 89.81 112 ASN A CA 1
ATOM 916 C C . ASN A 1 112 ? -0.375 4.506 20.499 1.00 89.81 112 ASN A C 1
ATOM 918 O O . ASN A 1 112 ? 0.676 5.084 20.784 1.00 89.81 112 ASN A O 1
ATOM 922 N N . LEU A 1 113 ? -0.664 4.102 19.262 1.00 92.56 113 LEU A N 1
ATOM 923 C CA . LEU A 1 113 ? 0.213 4.379 18.133 1.00 92.56 113 LEU A CA 1
ATOM 924 C C . LEU A 1 113 ? 0.047 5.822 17.657 1.00 92.56 113 LEU A C 1
ATOM 926 O O . LEU A 1 113 ? -1.062 6.309 17.438 1.00 92.56 113 LEU A O 1
ATOM 930 N N . ASP A 1 114 ? 1.176 6.495 17.448 1.00 95.50 114 ASP A N 1
ATOM 931 C CA . ASP A 1 114 ? 1.211 7.756 16.717 1.00 95.50 114 ASP A CA 1
ATOM 932 C C . ASP A 1 114 ? 1.181 7.456 15.214 1.00 95.50 114 ASP A C 1
ATOM 934 O O . ASP A 1 114 ? 2.210 7.174 14.592 1.00 95.50 114 ASP A O 1
ATOM 938 N N . LEU A 1 115 ? -0.020 7.517 14.634 1.00 95.81 115 LEU A N 1
ATOM 939 C CA . LEU A 1 115 ? -0.238 7.267 13.207 1.00 95.81 115 LEU A CA 1
ATOM 940 C C . LEU A 1 115 ? 0.577 8.211 12.316 1.00 95.81 115 LEU A C 1
ATOM 942 O O . LEU A 1 115 ? 1.008 7.812 11.236 1.00 95.81 115 LEU A O 1
ATOM 946 N N . SER A 1 116 ? 0.820 9.448 12.759 1.00 96.75 116 SER A N 1
ATOM 947 C CA . SER A 1 116 ? 1.581 10.423 11.974 1.00 96.75 116 SER A CA 1
ATOM 948 C C . SER A 1 116 ? 3.060 10.057 11.958 1.00 96.75 116 SER A C 1
ATOM 950 O O . SER A 1 116 ? 3.675 10.031 10.893 1.00 96.75 116 SER A O 1
ATOM 952 N N . LEU A 1 117 ? 3.625 9.704 13.115 1.00 96.88 117 LEU A N 1
ATOM 953 C CA . LEU A 1 117 ? 5.006 9.235 13.202 1.00 96.88 117 LEU A CA 1
ATOM 954 C C . LEU A 1 117 ? 5.210 7.923 12.434 1.00 96.88 117 LEU A C 1
ATOM 956 O O . LEU A 1 117 ? 6.204 7.780 11.722 1.00 96.88 117 LEU A O 1
ATOM 960 N N . MET A 1 118 ? 4.276 6.974 12.544 1.00 97.44 118 MET A N 1
ATOM 961 C CA . MET A 1 118 ? 4.329 5.726 11.778 1.00 97.44 118 MET A CA 1
ATOM 962 C C . MET A 1 118 ? 4.308 5.986 10.275 1.00 97.44 118 MET A C 1
ATOM 964 O O . MET A 1 118 ? 5.180 5.484 9.572 1.00 97.44 118 MET A O 1
ATOM 968 N N . TYR A 1 119 ? 3.372 6.809 9.796 1.00 98.12 119 TYR A N 1
ATOM 969 C CA . TYR A 1 119 ? 3.289 7.205 8.392 1.00 98.12 119 TYR A CA 1
ATOM 970 C C . TYR A 1 119 ? 4.616 7.794 7.895 1.00 98.12 119 TYR A C 1
ATOM 972 O O . TYR A 1 119 ? 5.175 7.318 6.909 1.00 98.12 119 TYR A O 1
ATOM 980 N N . LEU A 1 120 ? 5.181 8.770 8.616 1.00 98.38 120 LEU A N 1
ATOM 981 C CA . LEU A 1 120 ? 6.455 9.393 8.240 1.00 98.38 120 LEU A CA 1
ATOM 982 C C . LEU A 1 120 ? 7.618 8.391 8.228 1.00 98.38 120 LEU A C 1
ATOM 984 O O . LEU A 1 120 ? 8.467 8.448 7.337 1.00 98.38 120 LEU A O 1
ATOM 988 N N . ASN A 1 121 ? 7.654 7.458 9.181 1.00 98.38 121 ASN A N 1
ATOM 989 C CA . ASN A 1 121 ? 8.684 6.422 9.228 1.00 98.38 121 ASN A CA 1
ATOM 990 C C . ASN A 1 121 ? 8.542 5.403 8.092 1.00 98.38 121 ASN A C 1
ATOM 992 O O . ASN A 1 121 ? 9.564 5.008 7.532 1.00 98.38 121 ASN A O 1
ATOM 996 N N . VAL A 1 122 ? 7.318 5.028 7.700 1.00 98.69 122 VAL A N 1
ATOM 997 C CA . VAL A 1 122 ? 7.078 4.203 6.504 1.00 98.69 122 VAL A CA 1
ATOM 998 C C . VAL A 1 122 ? 7.646 4.904 5.269 1.00 98.69 122 VAL A C 1
ATOM 1000 O O . VAL A 1 122 ? 8.480 4.314 4.584 1.00 98.69 122 VAL A O 1
ATOM 1003 N N . LYS A 1 123 ? 7.310 6.186 5.035 1.00 98.31 123 LYS A N 1
ATOM 1004 C CA . LYS A 1 123 ? 7.851 6.938 3.883 1.00 98.31 123 LYS A CA 1
ATOM 1005 C C . LYS A 1 123 ? 9.378 7.015 3.914 1.00 98.31 123 LYS A C 1
ATOM 1007 O O . LYS A 1 123 ? 10.037 6.756 2.913 1.00 98.31 123 LYS A O 1
ATOM 1012 N N . LYS A 1 124 ? 9.956 7.333 5.078 1.00 98.50 124 LYS A N 1
ATOM 1013 C CA . LYS A 1 124 ? 11.413 7.418 5.260 1.00 98.50 124 LYS A CA 1
ATOM 1014 C C . LYS A 1 124 ? 12.107 6.104 4.891 1.00 98.50 124 LYS A C 1
ATOM 1016 O O . LYS A 1 124 ? 13.133 6.132 4.215 1.00 98.50 124 LYS A O 1
ATOM 1021 N N . MET A 1 125 ? 11.574 4.972 5.350 1.00 98.62 125 MET A N 1
ATOM 1022 C CA . MET A 1 125 ? 12.140 3.657 5.049 1.00 98.62 125 MET A CA 1
ATOM 1023 C C . MET A 1 125 ? 11.976 3.294 3.571 1.00 98.62 125 MET A C 1
ATOM 1025 O O . MET A 1 125 ? 12.935 2.818 2.975 1.00 98.62 125 MET A O 1
ATOM 1029 N N . LEU A 1 126 ? 10.834 3.601 2.949 1.00 98.50 126 LEU A N 1
ATOM 1030 C CA . LEU A 1 126 ? 10.632 3.388 1.510 1.00 98.50 126 LEU A CA 1
ATOM 1031 C C . LEU A 1 126 ? 11.601 4.211 0.656 1.00 98.50 126 LEU A C 1
ATOM 1033 O O . LEU A 1 126 ? 12.213 3.674 -0.261 1.00 98.50 126 LEU A O 1
ATOM 1037 N N . TYR A 1 127 ? 11.818 5.486 0.985 1.00 97.69 127 TYR A N 1
ATOM 1038 C CA . TYR A 1 127 ? 12.796 6.312 0.271 1.00 97.69 127 TYR A CA 1
ATOM 1039 C C . TYR A 1 127 ? 14.229 5.810 0.451 1.00 97.69 127 TYR A C 1
ATOM 1041 O O . TYR A 1 127 ? 15.017 5.862 -0.490 1.00 97.69 127 TYR A O 1
ATOM 1049 N N . SER A 1 128 ? 14.569 5.294 1.634 1.00 98.12 128 SER A N 1
ATOM 1050 C CA . SER A 1 128 ? 15.866 4.650 1.870 1.00 98.12 128 SER A CA 1
ATOM 1051 C C . SER A 1 128 ? 16.006 3.349 1.068 1.00 98.12 128 SER A C 1
ATOM 1053 O O . SER A 1 128 ? 17.038 3.123 0.435 1.00 98.12 128 SER A O 1
ATOM 1055 N N . ALA A 1 129 ? 14.954 2.525 1.034 1.00 98.19 129 ALA A N 1
ATOM 1056 C CA . ALA A 1 129 ? 14.905 1.297 0.249 1.00 98.19 129 ALA A CA 1
ATOM 1057 C C . ALA A 1 129 ? 15.093 1.582 -1.246 1.00 98.19 129 ALA A C 1
ATOM 1059 O O . ALA A 1 129 ? 15.897 0.909 -1.883 1.00 98.19 129 ALA A O 1
ATOM 1060 N N . TYR A 1 130 ? 14.432 2.618 -1.769 1.00 97.69 130 TYR A N 1
ATOM 1061 C CA . TYR A 1 130 ? 14.579 3.077 -3.148 1.00 97.69 130 TYR A CA 1
ATOM 1062 C C . TYR A 1 130 ? 15.991 3.608 -3.439 1.00 97.69 130 TYR A C 1
ATOM 1064 O O . TYR A 1 130 ? 16.668 3.109 -4.332 1.00 97.69 130 TYR A O 1
ATOM 1072 N N . ALA A 1 131 ? 16.473 4.581 -2.658 1.00 97.31 131 ALA A N 1
ATOM 1073 C CA . ALA A 1 131 ? 17.734 5.273 -2.938 1.00 97.31 131 ALA A CA 1
ATOM 1074 C C . ALA A 1 131 ? 18.975 4.373 -2.822 1.00 97.31 131 ALA A C 1
ATOM 1076 O O . ALA A 1 131 ? 19.982 4.620 -3.483 1.00 97.31 131 ALA A O 1
ATOM 1077 N N . TYR A 1 132 ? 18.921 3.350 -1.964 1.00 96.94 132 TYR A N 1
ATOM 1078 C CA . TYR A 1 132 ? 20.073 2.503 -1.645 1.00 96.94 132 TYR A CA 1
ATOM 1079 C C . TYR A 1 132 ? 19.854 1.019 -1.957 1.00 96.94 132 TYR A C 1
ATOM 1081 O O . TYR A 1 132 ? 20.695 0.203 -1.580 1.00 96.94 132 TYR A O 1
ATOM 1089 N N . ASN A 1 133 ? 18.740 0.662 -2.605 1.00 93.81 133 ASN A N 1
ATOM 1090 C CA . ASN A 1 133 ? 18.341 -0.720 -2.886 1.00 93.81 133 ASN A CA 1
ATOM 1091 C C . ASN A 1 133 ? 18.369 -1.626 -1.632 1.00 93.81 133 ASN A C 1
ATOM 1093 O O . ASN A 1 133 ? 18.897 -2.740 -1.639 1.00 93.81 133 ASN A O 1
ATOM 1097 N N . ARG A 1 134 ? 17.864 -1.109 -0.502 1.00 96.81 134 ARG A N 1
ATOM 1098 C CA . ARG A 1 134 ? 17.945 -1.766 0.814 1.00 96.81 134 ARG A CA 1
ATOM 1099 C C . ARG A 1 134 ? 16.687 -2.563 1.127 1.00 96.81 134 ARG A C 1
ATOM 1101 O O . ARG A 1 134 ? 15.710 -2.024 1.646 1.00 96.81 134 ARG A O 1
ATOM 1108 N N . SER A 1 135 ? 16.764 -3.873 0.916 1.00 97.81 135 SER A N 1
ATOM 1109 C CA . SER A 1 135 ? 15.683 -4.809 1.246 1.00 97.81 135 SER A CA 1
ATOM 1110 C C . SER A 1 135 ? 15.297 -4.791 2.730 1.00 97.81 135 SER A C 1
ATOM 1112 O O . SER A 1 135 ? 14.127 -4.941 3.070 1.00 97.81 135 SER A O 1
ATOM 1114 N N . THR A 1 136 ? 16.251 -4.538 3.631 1.00 98.25 136 THR A N 1
ATOM 1115 C CA . THR A 1 136 ? 15.977 -4.394 5.068 1.00 98.25 136 THR A CA 1
ATOM 1116 C C . THR A 1 136 ? 15.071 -3.205 5.356 1.00 98.25 136 THR A C 1
ATOM 1118 O O . THR A 1 136 ? 14.173 -3.315 6.184 1.00 98.25 136 THR A O 1
ATOM 1121 N N . ASP A 1 137 ? 15.272 -2.073 4.681 1.00 98.50 137 ASP A N 1
ATOM 1122 C CA . ASP A 1 137 ? 14.449 -0.877 4.890 1.00 98.50 137 ASP A CA 1
ATOM 1123 C C . ASP A 1 137 ? 13.042 -1.102 4.321 1.00 98.50 137 ASP A C 1
ATOM 1125 O O . ASP A 1 137 ? 12.056 -0.742 4.964 1.00 98.50 137 ASP A O 1
ATOM 1129 N N . TYR A 1 138 ? 12.936 -1.807 3.189 1.00 98.75 138 TYR A N 1
ATOM 1130 C CA . TYR A 1 138 ? 11.656 -2.277 2.655 1.00 98.75 138 TYR A CA 1
ATOM 1131 C C . TYR A 1 138 ? 10.901 -3.155 3.667 1.00 98.75 138 TYR A C 1
ATOM 1133 O O . TYR A 1 138 ? 9.734 -2.890 3.944 1.00 98.75 138 TYR A O 1
ATOM 1141 N N . VAL A 1 139 ? 11.558 -4.149 4.278 1.00 98.56 139 VAL A N 1
ATOM 1142 C CA . VAL A 1 139 ? 10.922 -5.036 5.274 1.00 98.56 139 VAL A CA 1
ATOM 1143 C C . VAL A 1 139 ? 10.422 -4.260 6.485 1.00 98.56 139 VAL A C 1
ATOM 1145 O O . VAL A 1 139 ? 9.296 -4.474 6.934 1.00 98.56 139 VAL A O 1
ATOM 1148 N N . HIS A 1 140 ? 11.217 -3.320 7.000 1.00 98.56 140 HIS A N 1
ATOM 1149 C CA . HIS A 1 140 ? 10.770 -2.473 8.104 1.00 98.56 140 HIS A CA 1
ATOM 1150 C C . HIS A 1 140 ? 9.567 -1.613 7.704 1.00 98.56 140 HIS A C 1
ATOM 1152 O O . HIS A 1 140 ? 8.615 -1.513 8.479 1.00 98.56 140 HIS A O 1
ATOM 1158 N N . ALA A 1 141 ? 9.578 -1.018 6.505 1.00 98.81 141 ALA A N 1
ATOM 1159 C CA . ALA A 1 141 ? 8.435 -0.270 5.986 1.00 98.81 141 ALA A CA 1
ATOM 1160 C C . ALA A 1 141 ? 7.184 -1.152 5.887 1.00 98.81 141 ALA A C 1
ATOM 1162 O O . ALA A 1 141 ? 6.126 -0.756 6.369 1.00 98.81 141 ALA A O 1
ATOM 1163 N N . TRP A 1 142 ? 7.330 -2.357 5.334 1.00 98.81 142 TRP A N 1
ATOM 1164 C CA . TRP A 1 142 ? 6.262 -3.338 5.165 1.00 98.81 142 TRP A CA 1
ATOM 1165 C C . TRP A 1 142 ? 5.634 -3.748 6.503 1.00 98.81 142 TRP A C 1
ATOM 1167 O O . TRP A 1 142 ? 4.420 -3.645 6.679 1.00 98.81 142 TRP A O 1
ATOM 1177 N N . HIS A 1 143 ? 6.449 -4.116 7.494 1.00 98.69 143 HIS A N 1
ATOM 1178 C CA . HIS A 1 143 ? 5.957 -4.485 8.825 1.00 98.69 143 HIS A CA 1
ATOM 1179 C C . HIS A 1 143 ? 5.295 -3.300 9.544 1.00 98.69 143 HIS A C 1
ATOM 1181 O O . HIS A 1 143 ? 4.241 -3.461 10.161 1.00 98.69 143 HIS A O 1
ATOM 1187 N N . MET A 1 144 ? 5.871 -2.093 9.454 1.00 98.50 144 MET A N 1
ATOM 1188 C CA . MET A 1 144 ? 5.258 -0.889 10.030 1.00 98.50 144 MET A CA 1
ATOM 1189 C C . MET A 1 144 ? 3.922 -0.552 9.365 1.00 98.50 144 MET A C 1
ATOM 1191 O O . MET A 1 144 ? 2.979 -0.182 10.062 1.00 98.50 144 MET A O 1
ATOM 1195 N N . PHE A 1 145 ? 3.831 -0.695 8.043 1.00 98.81 145 PHE A N 1
ATOM 1196 C CA . PHE A 1 145 ? 2.612 -0.469 7.276 1.00 98.81 145 PHE A CA 1
ATOM 1197 C C . PHE A 1 145 ? 1.513 -1.477 7.640 1.00 98.81 145 PHE A C 1
ATOM 1199 O O . PHE A 1 145 ? 0.394 -1.077 7.964 1.00 98.81 145 PHE A O 1
ATOM 1206 N N . MET A 1 146 ? 1.838 -2.771 7.706 1.00 98.69 146 MET A N 1
ATOM 1207 C CA . MET A 1 146 ? 0.882 -3.801 8.127 1.00 98.69 146 MET A CA 1
ATOM 1208 C C . MET A 1 146 ? 0.405 -3.585 9.565 1.00 98.69 146 MET A C 1
ATOM 1210 O O . MET A 1 146 ? -0.791 -3.672 9.846 1.00 98.69 146 MET A O 1
ATOM 1214 N N . LYS A 1 147 ? 1.311 -3.205 10.471 1.00 98.50 147 LYS A N 1
ATOM 1215 C CA . LYS A 1 147 ? 0.947 -2.830 11.840 1.00 98.50 147 LYS A CA 1
ATOM 1216 C C . LYS A 1 147 ? 0.068 -1.575 11.897 1.00 98.50 147 LYS A C 1
ATOM 1218 O O . LYS A 1 147 ? -0.840 -1.517 12.724 1.00 98.50 147 LYS A O 1
ATOM 1223 N N . LEU A 1 148 ? 0.307 -0.584 11.033 1.00 98.31 148 LEU A N 1
ATOM 1224 C CA . LEU A 1 148 ? -0.541 0.606 10.918 1.00 98.31 148 LEU A CA 1
ATOM 1225 C C . LEU A 1 148 ? -1.973 0.215 10.539 1.00 98.31 148 LEU A C 1
ATOM 1227 O O . LEU A 1 148 ? -2.906 0.721 11.152 1.00 98.31 148 LEU A O 1
ATOM 1231 N N . GLY A 1 149 ? -2.160 -0.703 9.589 1.00 98.19 149 GLY A N 1
ATOM 1232 C CA . GLY A 1 149 ? -3.488 -1.208 9.231 1.00 98.19 149 GLY A CA 1
ATOM 1233 C C . GLY A 1 149 ? -4.152 -1.996 10.360 1.00 98.19 149 GLY A C 1
ATOM 1234 O O . GLY A 1 149 ? -5.288 -1.707 10.738 1.00 98.19 149 GLY A O 1
ATOM 1235 N N . ILE A 1 150 ? -3.427 -2.962 10.928 1.00 98.44 150 ILE A N 1
ATOM 1236 C CA . ILE A 1 150 ? -3.990 -3.914 11.893 1.00 98.44 150 ILE A CA 1
ATOM 1237 C C . ILE A 1 150 ? -4.283 -3.257 13.239 1.00 98.44 150 ILE A C 1
ATOM 1239 O O . ILE A 1 150 ? -5.383 -3.373 13.770 1.00 98.44 150 ILE A O 1
ATOM 1243 N N . GLN A 1 151 ? -3.308 -2.537 13.789 1.00 97.44 151 GLN A N 1
ATOM 1244 C CA . GLN A 1 151 ? -3.444 -1.893 15.090 1.00 97.44 151 GLN A CA 1
ATOM 1245 C C . GLN A 1 151 ? -3.932 -0.453 14.938 1.00 97.44 151 GLN A C 1
ATOM 1247 O O . GLN A 1 151 ? -4.887 -0.048 15.590 1.00 97.44 151 GLN A O 1
ATOM 1252 N N . GLY A 1 152 ? -3.316 0.333 14.057 1.00 96.31 152 GLY A N 1
ATOM 1253 C CA . GLY A 1 152 ? -3.625 1.761 13.958 1.00 96.31 152 GLY A CA 1
ATOM 1254 C C . GLY A 1 152 ? -5.023 2.047 13.399 1.00 96.31 152 GLY A C 1
ATOM 1255 O O . GLY A 1 152 ? -5.737 2.907 13.912 1.00 96.31 152 GLY A O 1
ATOM 1256 N N . LEU A 1 153 ? -5.424 1.306 12.364 1.00 96.44 153 LEU A N 1
ATOM 1257 C CA . LEU A 1 153 ? -6.720 1.433 11.685 1.00 96.44 153 LEU A CA 1
ATOM 1258 C C . LEU A 1 153 ? -7.709 0.315 12.065 1.00 96.44 153 LEU A C 1
ATOM 1260 O O . LEU A 1 153 ? -8.847 0.302 11.586 1.00 96.44 153 LEU A O 1
ATOM 1264 N N . GLN A 1 154 ? -7.297 -0.582 12.968 1.00 96.88 154 GLN A N 1
ATOM 1265 C CA . GLN A 1 154 ? -8.127 -1.630 13.564 1.00 96.88 154 GLN A CA 1
ATOM 1266 C C . GLN A 1 154 ? -8.726 -2.594 12.526 1.00 96.88 154 GLN A C 1
ATOM 1268 O O . GLN A 1 154 ? -9.880 -2.999 12.658 1.00 96.88 154 GLN A O 1
ATOM 1273 N N . TYR A 1 155 ? -7.995 -2.927 11.459 1.00 98.25 155 TYR A N 1
ATOM 1274 C CA . TYR A 1 155 ? -8.395 -3.980 10.518 1.00 98.25 155 TYR A CA 1
ATOM 1275 C C . TYR A 1 155 ? -7.921 -5.354 10.986 1.00 98.25 155 TYR A C 1
ATOM 1277 O O . TYR A 1 155 ? -6.814 -5.514 11.492 1.00 98.25 155 TYR A O 1
ATOM 1285 N N . SER A 1 156 ? -8.740 -6.375 10.785 1.00 98.12 156 SER A N 1
ATOM 1286 C CA . SER A 1 156 ? -8.277 -7.756 10.898 1.00 98.12 156 SER A CA 1
ATOM 1287 C C . SER A 1 156 ? -7.451 -8.166 9.666 1.00 98.12 156 SER A C 1
ATOM 1289 O O . SER A 1 156 ? -7.680 -7.642 8.570 1.00 98.12 156 SER A O 1
ATOM 1291 N N . PRO A 1 157 ? -6.497 -9.106 9.807 1.00 98.12 157 PRO A N 1
ATOM 1292 C CA . PRO A 1 157 ? -5.809 -9.706 8.663 1.00 98.12 157 PRO A CA 1
ATOM 1293 C C . PRO A 1 157 ? -6.776 -10.267 7.608 1.00 98.12 157 PRO A C 1
ATOM 1295 O O . PRO A 1 157 ? -6.517 -10.149 6.411 1.00 98.12 157 PRO A O 1
ATOM 1298 N N . GLU A 1 158 ? -7.905 -10.828 8.047 1.00 98.00 158 GLU A N 1
ATOM 1299 C CA . GLU A 1 158 ? -8.963 -11.353 7.184 1.00 98.00 158 GLU A CA 1
ATOM 1300 C C . GLU A 1 158 ? -9.652 -10.236 6.385 1.00 98.00 158 GLU A C 1
ATOM 1302 O O . GLU A 1 158 ? -9.757 -10.346 5.167 1.00 98.00 158 GLU A O 1
ATOM 1307 N N . GLU A 1 159 ? -10.039 -9.123 7.028 1.00 98.12 159 GLU A N 1
ATOM 1308 C CA . GLU A 1 159 ? -10.617 -7.958 6.332 1.00 98.12 159 GLU A CA 1
ATOM 1309 C C . GLU A 1 159 ? -9.669 -7.403 5.258 1.00 98.12 159 GLU A C 1
ATOM 1311 O O . GLU A 1 159 ? -10.114 -7.068 4.158 1.00 98.12 159 GLU A O 1
ATOM 1316 N N . ILE A 1 160 ? -8.367 -7.310 5.559 1.00 98.69 160 ILE A N 1
ATOM 1317 C CA . ILE A 1 160 ? -7.357 -6.830 4.603 1.00 98.69 160 ILE A CA 1
ATOM 1318 C C . ILE A 1 160 ? -7.268 -7.786 3.412 1.00 98.69 160 ILE A C 1
ATOM 1320 O O . ILE A 1 160 ? -7.310 -7.343 2.265 1.00 98.69 160 ILE A O 1
ATOM 1324 N N . GLN A 1 161 ? -7.162 -9.090 3.672 1.00 98.56 161 GLN A N 1
ATOM 1325 C CA . GLN A 1 161 ? -7.038 -10.102 2.626 1.00 98.56 161 GLN A CA 1
ATOM 1326 C C . GLN A 1 161 ? -8.275 -10.142 1.719 1.00 98.56 161 GLN A C 1
ATOM 1328 O O . GLN A 1 161 ? -8.147 -10.126 0.494 1.00 98.56 161 GLN A O 1
ATOM 1333 N N . ASP A 1 162 ? -9.470 -10.173 2.306 1.00 98.50 162 ASP A N 1
ATOM 1334 C CA . ASP A 1 162 ? -10.718 -10.264 1.551 1.00 98.50 162 ASP A CA 1
ATOM 1335 C C . ASP A 1 162 ? -10.934 -9.010 0.700 1.00 98.50 162 ASP A C 1
ATOM 1337 O O . ASP A 1 162 ? -11.251 -9.110 -0.488 1.00 98.50 162 ASP A O 1
ATOM 1341 N N . SER A 1 163 ? -10.693 -7.825 1.273 1.00 98.31 163 SER A N 1
ATOM 1342 C CA . SER A 1 163 ? -10.792 -6.558 0.543 1.00 98.31 163 SER A CA 1
ATOM 1343 C C . SER A 1 163 ? -9.759 -6.464 -0.580 1.00 98.31 163 SER A C 1
ATOM 1345 O O . SER A 1 163 ? -10.076 -5.975 -1.665 1.00 98.31 163 SER A O 1
ATOM 1347 N N . PHE A 1 164 ? -8.542 -6.969 -0.362 1.00 98.62 164 PHE A N 1
ATOM 1348 C CA . PHE A 1 164 ? -7.503 -7.012 -1.386 1.00 98.62 164 PHE A CA 1
ATOM 1349 C C . PHE A 1 164 ? -7.949 -7.841 -2.598 1.00 98.62 164 PHE A C 1
ATOM 1351 O O . PHE A 1 164 ? -7.925 -7.351 -3.728 1.00 98.62 164 PHE A O 1
ATOM 1358 N N . PHE A 1 165 ? -8.426 -9.072 -2.383 1.00 98.44 165 PHE A N 1
ATOM 1359 C CA . PHE A 1 165 ? -8.860 -9.927 -3.491 1.00 98.44 165 PHE A CA 1
ATOM 1360 C C . PHE A 1 165 ? -10.122 -9.400 -4.185 1.00 98.44 165 PHE A C 1
ATOM 1362 O O . PHE A 1 165 ? -10.210 -9.463 -5.414 1.00 98.44 165 PHE A O 1
ATOM 1369 N N . GLN A 1 166 ? -11.074 -8.830 -3.438 1.00 96.88 166 GLN A N 1
ATOM 1370 C CA . GLN A 1 166 ? -12.250 -8.174 -4.020 1.00 96.88 166 GLN A CA 1
ATOM 1371 C C . GLN A 1 166 ? -11.848 -7.001 -4.922 1.00 96.88 166 GLN A C 1
ATOM 1373 O O . GLN A 1 166 ? -12.315 -6.905 -6.061 1.00 96.88 166 GLN A O 1
ATOM 1378 N N . LYS A 1 167 ? -10.942 -6.133 -4.456 1.00 94.56 167 LYS A N 1
ATOM 1379 C CA . LYS A 1 167 ? -10.477 -4.979 -5.235 1.00 94.56 167 LYS A CA 1
ATOM 1380 C C . LYS A 1 167 ? -9.673 -5.410 -6.462 1.00 94.56 167 LYS A C 1
ATOM 1382 O O . LYS A 1 167 ? -9.924 -4.909 -7.558 1.00 94.56 167 LYS A O 1
ATOM 1387 N N . ASN A 1 168 ? -8.799 -6.409 -6.325 1.00 93.06 168 ASN A N 1
ATOM 1388 C CA . ASN A 1 168 ? -8.056 -6.988 -7.446 1.00 93.06 168 ASN A CA 1
ATOM 1389 C C . ASN A 1 168 ? -9.003 -7.565 -8.522 1.00 93.06 168 ASN A C 1
ATOM 1391 O O . ASN A 1 168 ? -8.840 -7.284 -9.713 1.00 93.06 168 ASN A O 1
ATOM 1395 N N . GLN A 1 169 ? -10.065 -8.272 -8.116 1.00 92.38 169 GLN A N 1
ATOM 1396 C CA . GLN A 1 169 ? -11.092 -8.774 -9.034 1.00 92.38 169 GLN A CA 1
ATOM 1397 C C . GLN A 1 169 ? -11.804 -7.639 -9.791 1.00 92.38 169 GLN A C 1
ATOM 1399 O O . GLN A 1 169 ? -11.968 -7.724 -11.013 1.00 92.38 169 GLN A O 1
ATOM 1404 N N . VAL A 1 170 ? -12.205 -6.571 -9.093 1.00 90.38 170 VAL A N 1
ATOM 1405 C CA . VAL A 1 170 ? -12.820 -5.381 -9.708 1.00 90.38 170 VAL A CA 1
ATOM 1406 C C . VAL A 1 170 ? -11.855 -4.710 -10.688 1.00 90.38 170 VAL A C 1
ATOM 1408 O O . VAL A 1 170 ? -12.261 -4.351 -11.794 1.00 90.38 170 VAL A O 1
ATOM 1411 N N . ASN A 1 171 ? -10.570 -4.594 -10.347 1.00 87.12 171 ASN A N 1
ATOM 1412 C CA . ASN A 1 171 ? -9.557 -4.023 -11.235 1.00 87.12 171 ASN A CA 1
ATOM 1413 C C . ASN A 1 171 ? -9.378 -4.861 -12.512 1.00 87.12 171 ASN A C 1
ATOM 1415 O O . ASN A 1 171 ? -9.381 -4.302 -13.609 1.00 87.12 171 ASN A O 1
ATOM 1419 N N . HIS A 1 172 ? -9.357 -6.195 -12.421 1.00 84.25 172 HIS A N 1
ATOM 1420 C CA . HIS A 1 172 ? -9.365 -7.058 -13.610 1.00 84.25 172 HIS A CA 1
ATOM 1421 C C . HIS A 1 172 ? -10.631 -6.886 -14.468 1.00 84.25 172 HIS A C 1
ATOM 1423 O O . HIS A 1 172 ? -10.553 -6.903 -15.699 1.00 84.25 172 HIS A O 1
ATOM 1429 N N . GLN A 1 173 ? -11.805 -6.698 -13.856 1.00 86.12 173 GLN A N 1
ATOM 1430 C CA . GLN A 1 173 ? -13.045 -6.420 -14.593 1.00 86.12 173 GLN A CA 1
ATOM 1431 C C . GLN A 1 173 ? -12.997 -5.059 -15.301 1.00 86.12 173 GLN A C 1
ATOM 1433 O O . GLN A 1 173 ? -13.379 -4.965 -16.468 1.00 86.12 173 GLN A O 1
ATOM 1438 N N . ARG A 1 174 ? -12.468 -4.021 -14.639 1.00 82.75 174 ARG A N 1
ATOM 1439 C CA . ARG A 1 174 ? -12.239 -2.695 -15.239 1.00 82.75 174 ARG A CA 1
ATOM 1440 C C . ARG A 1 174 ? -11.309 -2.785 -16.447 1.00 82.75 174 ARG A C 1
ATOM 1442 O O . ARG A 1 174 ? -11.591 -2.179 -17.478 1.00 82.75 174 ARG A O 1
ATOM 1449 N N . GLN A 1 175 ? -10.263 -3.609 -16.367 1.00 74.69 175 GLN A N 1
ATOM 1450 C CA . GLN A 1 175 ? -9.360 -3.821 -17.497 1.00 74.69 175 GLN A CA 1
ATOM 1451 C C . GLN A 1 175 ? -10.050 -4.489 -18.695 1.00 74.69 175 GLN A C 1
ATOM 1453 O O . GLN A 1 175 ? -9.813 -4.066 -19.827 1.00 74.69 175 GLN A O 1
ATOM 1458 N N . LYS A 1 176 ? -10.957 -5.450 -18.473 1.00 74.50 176 LYS A N 1
ATOM 1459 C CA . LYS A 1 176 ? -11.734 -6.099 -19.550 1.00 74.50 176 LYS A CA 1
ATOM 1460 C C . LYS A 1 176 ? -12.719 -5.163 -20.255 1.00 74.50 176 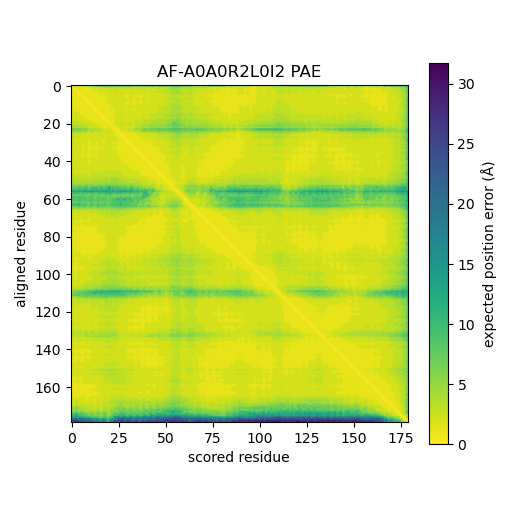LYS A C 1
ATOM 1462 O O . LYS A 1 176 ? -12.995 -5.363 -21.433 1.00 74.50 176 LYS A O 1
ATOM 1467 N N . ASN A 1 177 ? -13.231 -4.151 -19.557 1.00 72.19 177 ASN A N 1
ATOM 1468 C CA . ASN A 1 177 ? -14.279 -3.261 -20.062 1.00 72.19 177 ASN A CA 1
ATOM 1469 C C . ASN A 1 177 ? -13.748 -1.968 -20.716 1.00 72.19 177 ASN A C 1
ATOM 1471 O O . ASN A 1 177 ? -14.516 -1.024 -20.862 1.00 72.19 177 ASN A O 1
ATOM 1475 N N . ASN A 1 178 ? -12.471 -1.929 -21.127 1.00 56.75 178 ASN A N 1
ATOM 1476 C CA . ASN A 1 178 ? -11.850 -0.805 -21.846 1.00 56.75 178 ASN A CA 1
ATOM 1477 C C . ASN A 1 178 ? -12.144 0.578 -21.242 1.00 56.75 178 ASN A C 1
ATOM 1479 O O . ASN A 1 178 ? -12.711 1.447 -21.904 1.00 56.75 178 ASN A O 1
ATOM 1483 N N . TYR A 1 179 ? -11.669 0.806 -20.018 1.00 49.16 179 TYR A N 1
ATOM 1484 C CA . TYR A 1 179 ? -10.966 2.079 -19.849 1.00 49.16 179 TYR A CA 1
ATOM 1485 C C . TYR A 1 179 ? -9.771 2.108 -20.808 1.00 49.16 179 TYR A C 1
ATOM 1487 O O . TYR A 1 179 ? -9.086 1.050 -20.891 1.00 49.16 179 TYR A O 1
#

Foldseek 3Di:
DPLVVLLVLLVVLVVLVCVLVVPPDDLLVVLVVLLVQLVVLLVQLCQQQVPVVPVDPDGGDDDPPDDSLLSSLLSLLSNVSSLSVNCVSLVNSVLLDDDPVLLVVLQPDPDDDPLVVLSVLLNVLSVVCSVPVDSPSSSVSNSSSSSCVCNVSVDHPVSSVVSNVVSSVVSVVVSVVDD

Secondary structure (DSSP, 8-state):
--HHHHHHHHHHHHHHHHHHTT----HHHHHHHHHHHHHHHHHHHHHHH-TT-TT-SS-----TT--HHHHHHHHHHHHHHHHHHHHHHTT-GGG----HHHHHHHHH--S---HHHHHHHHHHHHHHHHHHT-HHHHHHHHHHHHHIIIIIS---HHHHHHHHHHHHHHHHHHHHTT-

InterPro domains:
  IPR014871 dUTPase/dCTP pyrophosphatase [PF08761] (3-179)
  IPR016947 Uncharacterised phage-associated protein UCP030140 [PIRSF030140] (1-179)

Nearest PDB structures (foldseek):
  8j7v-assembly1_B  TM=2.589E-01  e=8.798E+00  Homo sapiens
  8r70-assembly1_B  TM=2.169E-01  e=6.907E+00  Bacteroides thetaiotaomicron VPI-5482
  8cih-assembly1_A  TM=1.518E-01  e=6.581E+00  Homo sapiens
  2q12-assembly1_A-2  TM=1.658E-01  e=9.692E+00  Homo sapiens

Mean predicted aligned error: 3.18 Å

Radius of gyration: 16.11 Å; Cα contacts (8 Å, |Δi|>4): 180; chains: 1; bounding box: 42×37×48 Å

Solvent-accessible surface area (backbone atoms only — not comparable to full-atom values): 9744 Å² total; per-residue (Å²): 125,66,56,68,60,52,36,52,49,32,48,50,50,55,52,52,52,30,62,74,69,69,58,82,73,51,73,68,54,52,50,52,52,36,53,52,51,28,53,50,27,52,50,44,26,46,60,24,46,26,79,81,48,80,90,51,92,78,67,49,38,60,55,86,93,39,50,40,67,54,34,25,48,52,31,45,34,52,25,49,39,29,52,40,36,47,26,54,75,70,72,39,63,86,64,70,72,74,52,69,71,57,52,49,52,34,61,66,51,83,68,87,72,58,63,66,61,50,52,53,50,29,52,53,23,44,51,46,17,65,78,67,70,32,64,69,33,39,43,52,20,51,53,52,49,54,34,40,43,31,43,69,67,63,42,50,70,63,58,51,51,54,52,34,53,53,50,52,52,51,51,55,51,47,62,73,67,65,117

Sequence (179 aa):
MDWAGMLQASVNLDRDIRIKHNLNNSLEDRIQEAYISLDVELAEIANAAEWFKVWKTHRGKRDGDLSVRQTVLNEFVDATDFFLLLANLNQWNHLIVISDEELDKFKSDSRNLDLSLMYLNVKKMLYSAYAYNRSTDYVHAWHMFMKLGIQGLQYSPEEIQDSFFQKNQVNHQRQKNNY

Organism: NCBI:txid331679